Protein AF-A0A257N3P9-F1 (afdb_monomer)

Mean predicted aligned error: 20.84 Å

Solvent-accessible surface area (backbone atoms only — not comparable to full-atom values): 16518 Å² total; per-residue (Å²): 135,76,80,68,62,61,59,58,55,54,58,58,69,70,60,64,74,81,73,75,77,80,56,48,70,41,69,84,57,53,42,80,74,58,86,30,33,32,39,36,95,78,48,37,37,33,34,31,40,37,91,81,75,71,48,87,89,50,93,69,88,88,79,88,80,91,79,90,74,90,79,73,93,49,49,72,88,54,66,54,88,82,28,88,70,39,41,77,42,82,47,59,58,74,69,45,47,77,79,79,47,76,76,77,67,80,57,55,37,54,43,83,42,56,28,42,39,57,70,45,31,73,74,45,45,40,47,77,48,65,37,79,84,23,72,63,82,64,79,45,24,71,96,78,34,65,58,87,74,72,86,71,87,82,66,50,73,71,55,50,50,55,48,51,55,52,52,67,72,64,60,72,82,78,80,79,86,66,88,74,71,91,72,78,78,78,73,82,73,90,54,93,70,44,72,65,56,57,52,50,51,53,52,46,64,68,44,42,70,56,50,57,64,72,51,62,92,56,52,74,69,53,53,51,51,51,52,53,52,51,49,50,53,49,52,53,50,50,52,53,52,50,52,50,51,51,49,63,67,57,69,67,72,75,74,76,76,83,90,127

Radius of gyration: 31.41 Å; Cα contacts (8 Å, |Δi|>4): 235; chains: 1; bounding box: 67×83×71 Å

Structure (mmCIF, N/CA/C/O backbone):
data_AF-A0A257N3P9-F1
#
_entry.id   AF-A0A257N3P9-F1
#
loop_
_atom_site.group_PDB
_atom_site.id
_atom_site.type_symbol
_atom_site.label_atom_id
_atom_site.label_alt_id
_atom_site.label_comp_id
_atom_site.label_asym_id
_atom_site.label_entity_id
_atom_site.label_seq_id
_atom_site.pdbx_PDB_ins_code
_atom_site.Cartn_x
_atom_site.Cartn_y
_atom_site.Cartn_z
_atom_site.occupancy
_atom_site.B_iso_or_equiv
_atom_site.auth_seq_id
_atom_site.auth_comp_id
_atom_site.auth_asym_id
_atom_site.auth_atom_id
_atom_site.pdbx_PDB_model_num
ATOM 1 N N . MET A 1 1 ? 9.309 59.164 7.704 1.00 48.62 1 MET A N 1
ATOM 2 C CA . MET A 1 1 ? 10.245 58.060 7.381 1.00 48.62 1 MET A CA 1
ATOM 3 C C . MET A 1 1 ? 9.999 56.755 8.161 1.00 48.62 1 MET A C 1
ATOM 5 O O . MET A 1 1 ? 10.682 55.786 7.888 1.00 48.62 1 MET A O 1
ATOM 9 N N . VAL A 1 2 ? 8.994 56.656 9.048 1.00 46.12 2 VAL A N 1
ATOM 10 C CA . VAL A 1 2 ? 8.811 55.474 9.933 1.00 46.12 2 VAL A CA 1
ATOM 11 C C . VAL A 1 2 ? 7.768 54.452 9.424 1.00 46.12 2 VAL A C 1
ATOM 13 O O . VAL A 1 2 ? 7.676 53.350 9.942 1.00 46.12 2 VAL A O 1
ATOM 16 N N . LYS A 1 3 ? 6.996 54.764 8.370 1.00 46.53 3 LYS A N 1
ATOM 17 C CA . LYS A 1 3 ? 5.883 53.906 7.899 1.00 46.53 3 LYS A CA 1
ATOM 18 C C . LYS A 1 3 ? 6.246 52.840 6.855 1.00 46.53 3 LYS A C 1
ATOM 20 O O . LYS A 1 3 ? 5.424 51.980 6.579 1.00 46.53 3 LYS A O 1
ATOM 25 N N . LEU A 1 4 ? 7.454 52.875 6.287 1.00 49.38 4 LEU A N 1
ATOM 26 C CA . LEU A 1 4 ? 7.894 51.892 5.282 1.00 49.38 4 LEU A CA 1
ATOM 27 C C . LEU A 1 4 ? 8.697 50.727 5.884 1.00 49.38 4 LEU A C 1
ATOM 29 O O . LEU A 1 4 ? 8.765 49.666 5.275 1.00 49.38 4 LEU A O 1
ATOM 33 N N . LEU A 1 5 ? 9.237 50.877 7.101 1.00 49.62 5 LEU A N 1
ATOM 34 C CA . LEU A 1 5 ? 9.967 49.797 7.774 1.00 49.62 5 LEU A CA 1
ATOM 35 C C . LEU A 1 5 ? 9.052 48.709 8.364 1.00 49.62 5 LEU A C 1
ATOM 37 O O . LEU A 1 5 ? 9.488 47.570 8.495 1.00 49.62 5 LEU A O 1
ATOM 41 N N . SER A 1 6 ? 7.788 49.008 8.687 1.00 52.19 6 SER A N 1
ATOM 42 C CA . SER A 1 6 ? 6.904 48.023 9.335 1.00 52.19 6 SER A CA 1
ATOM 43 C C . SER A 1 6 ? 6.366 46.956 8.379 1.00 52.19 6 SER A C 1
ATOM 45 O O . SER A 1 6 ? 6.030 45.862 8.820 1.00 52.19 6 SER A O 1
ATOM 47 N N . VAL A 1 7 ? 6.294 47.244 7.075 1.00 53.72 7 VAL A N 1
ATOM 48 C CA . VAL A 1 7 ? 5.769 46.295 6.078 1.00 53.72 7 VAL A CA 1
ATOM 49 C C . VAL A 1 7 ? 6.837 45.273 5.675 1.00 53.72 7 VAL A C 1
ATOM 51 O O . VAL A 1 7 ? 6.528 44.094 5.536 1.00 53.72 7 VAL A O 1
ATOM 54 N N . GLY A 1 8 ? 8.107 45.684 5.579 1.00 51.97 8 GLY A N 1
ATOM 55 C CA . GLY A 1 8 ? 9.212 44.775 5.246 1.00 51.97 8 GLY A CA 1
ATOM 56 C C . GLY A 1 8 ? 9.469 43.709 6.317 1.00 51.97 8 GLY A C 1
ATOM 57 O O . GLY A 1 8 ? 9.706 42.552 5.988 1.00 51.97 8 GLY A O 1
ATOM 58 N N . VAL A 1 9 ? 9.344 44.065 7.599 1.00 53.91 9 VAL A N 1
ATOM 59 C CA . VAL A 1 9 ? 9.523 43.116 8.714 1.00 53.91 9 VAL A CA 1
ATOM 60 C C . VAL A 1 9 ? 8.369 42.107 8.790 1.00 53.91 9 VAL A C 1
ATOM 62 O O . VAL A 1 9 ? 8.595 40.940 9.101 1.00 53.91 9 VAL A O 1
ATOM 65 N N . LEU A 1 10 ? 7.145 42.515 8.436 1.00 49.34 10 LEU A N 1
ATOM 66 C CA . LEU A 1 10 ? 5.976 41.630 8.452 1.00 49.34 10 LEU A CA 1
ATOM 67 C C . LEU A 1 10 ? 6.012 40.580 7.325 1.00 49.34 10 LEU A C 1
ATOM 69 O O . LEU A 1 10 ? 5.576 39.451 7.531 1.00 49.34 10 LEU A O 1
ATOM 73 N N . VAL A 1 11 ? 6.574 40.919 6.158 1.00 55.31 11 VAL A N 1
ATOM 74 C CA . VAL A 1 11 ? 6.725 39.982 5.025 1.00 55.31 11 VAL A CA 1
ATOM 75 C C . VAL A 1 11 ? 7.831 38.950 5.286 1.00 55.31 11 VAL A C 1
ATOM 77 O O . VAL A 1 11 ? 7.683 37.780 4.936 1.00 55.31 11 VAL A O 1
ATOM 80 N N . VAL A 1 12 ? 8.908 39.343 5.972 1.00 55.12 12 VAL A N 1
ATOM 81 C CA . VAL A 1 12 ? 9.985 38.414 6.358 1.00 55.12 12 VAL A CA 1
ATOM 82 C C . VAL A 1 12 ? 9.529 37.450 7.461 1.00 55.12 12 VAL A C 1
ATOM 84 O O . VAL A 1 12 ? 9.889 36.278 7.424 1.00 55.12 12 VAL A O 1
ATOM 87 N N . LEU A 1 13 ? 8.669 37.886 8.390 1.00 53.12 13 LEU A N 1
ATOM 88 C CA . LEU A 1 13 ? 8.128 37.021 9.451 1.00 53.12 13 LEU A CA 1
ATOM 89 C C . LEU A 1 13 ? 7.095 35.991 8.958 1.00 53.12 13 LEU A C 1
ATOM 91 O O . LEU A 1 13 ? 6.914 34.968 9.609 1.00 53.12 13 LEU A O 1
ATOM 95 N N . PHE A 1 14 ? 6.454 36.220 7.807 1.00 50.28 14 PHE A N 1
ATOM 96 C CA . PHE A 1 14 ? 5.569 35.234 7.167 1.00 50.28 14 PHE A CA 1
ATOM 97 C C . PHE A 1 14 ? 6.298 34.261 6.229 1.00 50.28 14 PHE A C 1
ATOM 99 O O . PHE A 1 14 ? 5.686 33.327 5.718 1.00 50.28 14 PHE A O 1
ATOM 106 N N . SER A 1 15 ? 7.606 34.439 6.037 1.00 48.88 15 SER A N 1
ATOM 107 C CA . SER A 1 15 ? 8.463 33.536 5.264 1.00 48.88 15 SER A CA 1
ATOM 108 C C . SER A 1 15 ? 9.107 32.488 6.177 1.00 48.88 15 SER A C 1
ATOM 110 O O . SER A 1 15 ? 10.314 32.255 6.114 1.00 48.88 15 SER A O 1
ATOM 112 N N . ALA A 1 16 ? 8.325 31.884 7.078 1.00 53.41 16 ALA A N 1
ATOM 113 C CA . ALA A 1 16 ? 8.796 30.707 7.792 1.00 53.41 16 ALA A CA 1
ATOM 114 C C . ALA A 1 16 ? 9.058 29.610 6.746 1.00 53.41 16 ALA A C 1
ATOM 116 O O . ALA A 1 16 ? 8.168 29.342 5.929 1.00 53.41 16 ALA A O 1
ATOM 117 N N . PRO A 1 17 ? 10.249 28.986 6.722 1.00 48.91 17 PRO A N 1
ATOM 118 C CA . PRO A 1 17 ? 10.426 27.796 5.918 1.00 48.91 17 PRO A CA 1
ATOM 119 C C . PRO A 1 17 ? 9.393 26.790 6.420 1.00 48.91 17 PRO A C 1
ATOM 121 O O . PRO A 1 17 ? 9.268 26.569 7.626 1.00 48.91 17 PRO A O 1
ATOM 124 N N . VAL A 1 18 ? 8.618 26.228 5.495 1.00 53.47 18 VAL A N 1
ATOM 125 C CA . VAL A 1 18 ? 7.875 24.992 5.724 1.00 53.47 18 VAL A CA 1
ATOM 126 C C . VAL A 1 18 ? 8.898 24.021 6.299 1.00 53.47 18 VAL A C 1
ATOM 128 O O . VAL A 1 18 ? 9.792 23.577 5.582 1.00 53.47 18 VAL A O 1
ATOM 131 N N . MET A 1 19 ? 8.852 23.806 7.615 1.00 48.41 19 MET A N 1
ATOM 132 C CA . MET A 1 19 ? 9.726 22.853 8.278 1.00 48.41 19 MET A CA 1
ATOM 133 C C . MET A 1 19 ? 9.442 21.518 7.605 1.00 48.41 19 MET A C 1
ATOM 135 O O . MET A 1 19 ? 8.312 21.029 7.664 1.00 48.41 19 MET A O 1
ATOM 139 N N . ALA A 1 20 ? 10.434 21.000 6.881 1.00 52.72 20 ALA A N 1
ATOM 140 C CA . ALA A 1 20 ? 10.383 19.659 6.335 1.00 52.72 20 ALA A CA 1
ATOM 141 C C . ALA A 1 20 ? 10.011 18.735 7.493 1.00 52.72 20 ALA A C 1
ATOM 143 O O . ALA A 1 20 ? 10.670 18.750 8.531 1.00 52.72 20 ALA A O 1
ATOM 144 N N . GLN A 1 21 ? 8.892 18.032 7.349 1.00 53.91 21 GLN A N 1
ATOM 145 C CA . GLN A 1 21 ? 8.421 17.103 8.360 1.00 53.91 21 GLN A CA 1
ATOM 146 C C . GLN A 1 21 ? 9.542 16.083 8.577 1.00 53.91 21 GLN A C 1
ATOM 148 O O . GLN A 1 21 ? 10.005 15.474 7.614 1.00 53.91 21 GLN A O 1
ATOM 153 N N . GLU A 1 22 ? 10.054 15.994 9.803 1.00 60.16 22 GLU A N 1
ATOM 154 C CA . GLU A 1 22 ? 11.121 15.055 10.137 1.00 60.16 22 GLU A CA 1
ATOM 155 C C . GLU A 1 22 ? 10.528 13.652 9.992 1.00 60.16 22 GLU A C 1
ATOM 157 O O . GLU A 1 22 ? 9.604 13.286 10.719 1.00 60.16 22 GLU A O 1
ATOM 162 N N . TYR A 1 23 ? 10.960 12.938 8.951 1.00 65.81 23 TYR A N 1
ATOM 163 C CA . TYR A 1 23 ? 10.488 11.589 8.680 1.00 65.81 23 TYR A CA 1
ATOM 164 C C . TYR A 1 23 ? 11.215 10.631 9.609 1.00 65.81 23 TYR A C 1
ATOM 166 O O . TYR A 1 23 ? 12.446 10.630 9.654 1.00 65.81 23 TYR A O 1
ATOM 174 N N . GLU A 1 24 ? 10.464 9.803 10.321 1.00 65.50 24 GLU A N 1
ATOM 175 C CA . GLU A 1 24 ? 11.053 8.729 11.112 1.00 65.50 24 GLU A CA 1
ATOM 176 C C . GLU A 1 24 ? 11.581 7.646 10.151 1.00 65.50 24 GLU A C 1
ATOM 178 O O . GLU A 1 24 ? 10.888 7.232 9.215 1.00 65.50 24 GLU A O 1
ATOM 183 N N . GLU A 1 25 ? 12.845 7.241 10.307 1.00 71.44 25 GLU A N 1
ATOM 184 C CA . GLU A 1 25 ? 13.494 6.257 9.432 1.00 71.44 25 GLU A CA 1
ATOM 185 C C . GLU A 1 25 ? 13.373 4.859 10.042 1.00 71.44 25 GLU A C 1
ATOM 187 O O . GLU A 1 25 ? 14.044 4.518 11.019 1.00 71.44 25 GLU A O 1
ATOM 192 N N . HIS A 1 26 ? 12.501 4.041 9.456 1.00 72.69 26 HIS A N 1
ATOM 193 C CA . HIS A 1 26 ? 12.178 2.714 9.980 1.00 72.69 26 HIS A CA 1
ATOM 194 C C . HIS A 1 26 ? 13.212 1.651 9.593 1.00 72.69 26 HIS A C 1
ATOM 196 O O . HIS A 1 26 ? 13.329 0.636 10.276 1.00 72.69 26 HIS A O 1
ATOM 202 N N . ASP A 1 27 ? 14.024 1.908 8.562 1.00 71.62 27 ASP A N 1
ATOM 203 C CA . ASP A 1 27 ? 15.002 0.961 8.004 1.00 71.62 27 ASP A CA 1
ATOM 204 C C . ASP A 1 27 ? 15.966 0.389 9.061 1.00 71.62 27 ASP A C 1
ATOM 206 O O . ASP A 1 27 ? 16.388 -0.762 8.971 1.00 71.62 27 ASP A O 1
ATOM 210 N N . SER A 1 28 ? 16.287 1.170 10.098 1.00 70.75 28 SER A N 1
ATOM 211 C CA . SER A 1 28 ? 17.200 0.764 11.176 1.00 70.75 28 SER A CA 1
ATOM 212 C C . SER A 1 28 ? 16.556 -0.088 12.280 1.00 70.75 28 SER A C 1
ATOM 214 O O . SER A 1 28 ? 17.276 -0.676 13.090 1.00 70.75 28 SER A O 1
ATOM 216 N N . MET A 1 29 ? 15.222 -0.165 12.326 1.00 74.25 29 MET A N 1
ATOM 217 C CA . MET A 1 29 ? 14.455 -0.883 13.355 1.00 74.25 29 MET A CA 1
ATOM 218 C C . MET A 1 29 ? 13.715 -2.117 12.823 1.00 74.25 29 MET A C 1
ATOM 220 O O . MET A 1 29 ? 13.058 -2.814 13.601 1.00 74.25 29 MET A O 1
ATOM 224 N N . LEU A 1 30 ? 13.842 -2.409 11.525 1.00 80.38 30 LEU A N 1
ATOM 225 C CA . LEU A 1 30 ? 13.262 -3.593 10.901 1.00 80.38 30 LEU A CA 1
ATOM 226 C C . LEU A 1 30 ? 13.939 -4.873 11.400 1.00 80.38 30 LEU A C 1
ATOM 228 O O . LEU A 1 30 ? 15.149 -5.062 11.271 1.00 80.38 30 LEU A O 1
ATOM 232 N N . MET A 1 31 ? 13.127 -5.779 11.937 1.00 84.25 31 MET A N 1
ATOM 233 C CA . MET A 1 31 ? 13.538 -7.113 12.355 1.00 84.25 31 MET A CA 1
ATOM 234 C C . MET A 1 31 ? 13.105 -8.135 11.303 1.00 84.25 31 MET A C 1
ATOM 236 O O . MET A 1 31 ? 11.961 -8.122 10.847 1.00 84.25 31 MET A O 1
ATOM 240 N N . ASP A 1 32 ? 14.018 -9.035 10.932 1.00 83.19 32 ASP A N 1
ATOM 241 C CA . ASP A 1 32 ? 13.730 -10.131 10.005 1.00 83.19 32 ASP A CA 1
ATOM 242 C C . ASP A 1 32 ? 13.020 -11.281 10.732 1.00 83.19 32 ASP A C 1
ATOM 244 O O . ASP A 1 32 ? 13.539 -11.860 11.692 1.00 83.19 32 ASP A O 1
ATOM 248 N N . HIS A 1 33 ? 11.817 -11.608 10.267 1.00 80.88 33 HIS A N 1
ATOM 249 C CA . HIS A 1 33 ? 10.991 -12.704 10.773 1.00 80.88 33 HIS A CA 1
ATOM 250 C C . HIS A 1 33 ? 11.087 -13.977 9.917 1.00 80.88 33 HIS A C 1
ATOM 252 O O . HIS A 1 33 ? 10.387 -14.958 10.184 1.00 80.88 33 HIS A O 1
ATOM 258 N N . GLY A 1 34 ? 11.967 -13.986 8.918 1.00 76.31 34 GLY A N 1
ATOM 259 C CA . GLY A 1 34 ? 12.142 -15.064 7.962 1.00 76.31 34 GLY A CA 1
ATOM 260 C C . GLY A 1 34 ? 11.209 -14.947 6.758 1.00 76.31 34 GLY A C 1
ATOM 261 O O . GLY A 1 34 ? 10.161 -14.305 6.786 1.00 76.31 34 GLY A O 1
ATOM 262 N N . ASP A 1 35 ? 11.618 -15.604 5.674 1.00 75.94 35 ASP A N 1
ATOM 263 C CA . ASP A 1 35 ? 10.901 -15.666 4.396 1.00 75.94 35 ASP A CA 1
ATOM 264 C C . ASP A 1 35 ? 10.631 -14.307 3.713 1.00 75.94 35 ASP A C 1
ATOM 266 O O . ASP A 1 35 ? 9.727 -14.181 2.895 1.00 75.94 35 ASP A O 1
ATOM 270 N N . GLY A 1 36 ? 11.459 -13.293 3.982 1.00 74.62 36 GLY A N 1
ATOM 271 C CA . GLY A 1 36 ? 11.304 -11.962 3.379 1.00 74.62 36 GLY A CA 1
ATOM 272 C C . GLY A 1 36 ? 10.248 -11.093 4.067 1.00 74.62 36 GLY A C 1
ATOM 273 O O . GLY A 1 36 ? 9.738 -10.156 3.451 1.00 74.62 36 GLY A O 1
ATOM 274 N N . HIS A 1 37 ? 9.904 -11.406 5.318 1.00 81.12 37 HIS A N 1
ATOM 275 C CA . HIS A 1 37 ? 9.046 -10.586 6.168 1.00 81.12 37 HIS A CA 1
ATOM 276 C C . HIS A 1 37 ? 9.895 -9.734 7.115 1.00 81.12 37 HIS A C 1
ATOM 278 O O . HIS A 1 37 ? 10.518 -10.266 8.036 1.00 81.12 37 HIS A O 1
ATOM 284 N N . LEU A 1 38 ? 9.888 -8.416 6.916 1.00 83.38 38 LEU A N 1
ATOM 285 C CA . LEU A 1 38 ? 10.495 -7.454 7.832 1.00 83.38 38 LEU A CA 1
ATOM 286 C C . LEU A 1 38 ? 9.404 -6.673 8.554 1.00 83.38 38 LEU A C 1
ATOM 288 O O . LEU A 1 38 ? 8.484 -6.162 7.913 1.00 83.38 38 LEU A O 1
ATOM 292 N N . MET A 1 39 ? 9.509 -6.557 9.875 1.00 82.62 39 MET A N 1
ATOM 293 C CA . MET A 1 39 ? 8.580 -5.756 10.672 1.00 82.62 39 MET A CA 1
ATOM 294 C C . MET A 1 39 ? 9.312 -5.009 11.779 1.00 82.62 39 MET A C 1
ATOM 296 O O . MET A 1 39 ? 10.285 -5.511 12.342 1.00 82.62 39 MET A O 1
ATOM 300 N N . ASP A 1 40 ? 8.810 -3.832 12.130 1.00 80.94 40 ASP A N 1
ATOM 301 C CA . ASP A 1 40 ? 9.208 -3.116 13.338 1.00 80.94 40 ASP A CA 1
ATOM 302 C C . ASP A 1 40 ? 8.016 -2.891 14.282 1.00 80.94 40 ASP A C 1
ATOM 304 O O . ASP A 1 40 ? 6.857 -3.176 13.974 1.00 80.94 40 ASP A O 1
ATOM 308 N N . MET A 1 41 ? 8.311 -2.377 15.475 1.00 76.31 41 MET A N 1
ATOM 309 C CA . MET A 1 41 ? 7.301 -2.093 16.501 1.00 76.31 41 MET A CA 1
ATOM 310 C C . MET A 1 41 ? 6.584 -0.746 16.305 1.00 76.31 41 MET A C 1
ATOM 312 O O . MET A 1 41 ? 5.611 -0.474 17.009 1.00 76.31 41 MET A O 1
ATOM 316 N N . ALA A 1 42 ? 7.073 0.100 15.398 1.00 65.12 42 ALA A N 1
ATOM 317 C CA . ALA A 1 42 ? 6.582 1.446 15.110 1.00 65.12 42 ALA A CA 1
ATOM 318 C C . ALA A 1 42 ? 5.616 1.488 13.904 1.00 65.12 42 ALA A C 1
ATOM 320 O O . ALA A 1 42 ? 5.063 2.541 13.593 1.00 65.12 42 ALA A O 1
ATOM 321 N N . GLY A 1 43 ? 5.349 0.344 13.268 1.00 66.06 43 GLY A N 1
ATOM 322 C CA . GLY A 1 43 ? 4.356 0.196 12.204 1.00 66.06 43 GLY A CA 1
ATOM 323 C C . GLY A 1 43 ? 4.929 0.173 10.787 1.00 66.06 43 GLY A C 1
ATOM 324 O O . GLY A 1 43 ? 4.165 0.388 9.843 1.00 66.06 43 GLY A O 1
ATOM 325 N N . GLY A 1 44 ? 6.232 -0.071 10.632 1.00 74.00 44 GLY A N 1
ATOM 326 C CA . GLY A 1 44 ? 6.862 -0.413 9.360 1.00 74.00 44 GLY A CA 1
ATOM 327 C C . GLY A 1 44 ? 6.765 -1.913 9.069 1.00 74.00 44 GLY A C 1
ATOM 328 O O . GLY A 1 44 ? 7.068 -2.748 9.927 1.00 74.00 44 GLY A O 1
ATOM 329 N N . MET A 1 45 ? 6.330 -2.262 7.856 1.00 78.94 45 MET A N 1
ATOM 330 C CA . MET A 1 45 ? 6.217 -3.646 7.388 1.00 78.94 45 MET A CA 1
ATOM 331 C C . MET A 1 45 ? 6.647 -3.769 5.920 1.00 78.94 45 MET A C 1
ATOM 333 O O . MET A 1 45 ? 6.126 -3.067 5.049 1.00 78.94 45 MET A O 1
ATOM 337 N N . VAL A 1 46 ? 7.549 -4.714 5.642 1.00 80.62 46 VAL A N 1
ATOM 338 C CA . VAL A 1 46 ? 7.919 -5.166 4.292 1.00 80.62 46 VAL A CA 1
ATOM 339 C C . VAL A 1 46 ? 7.575 -6.644 4.166 1.00 80.62 46 VAL A C 1
ATOM 341 O O . VAL A 1 46 ? 8.078 -7.470 4.927 1.00 80.62 46 VAL A O 1
ATOM 344 N N . MET A 1 47 ? 6.746 -6.989 3.185 1.00 79.56 47 MET A N 1
ATOM 345 C CA . MET A 1 47 ? 6.400 -8.380 2.885 1.00 79.56 47 MET A CA 1
ATOM 346 C C . MET A 1 47 ? 6.933 -8.776 1.516 1.00 79.56 47 MET A C 1
ATOM 348 O O . MET A 1 47 ? 6.859 -7.989 0.571 1.00 79.56 47 MET A O 1
ATOM 352 N N . GLY A 1 48 ? 7.432 -10.007 1.404 1.00 73.50 48 GLY A N 1
ATOM 353 C CA . GLY A 1 48 ? 7.940 -10.542 0.144 1.00 73.50 48 GLY A CA 1
ATOM 354 C C . GLY A 1 48 ? 9.281 -9.939 -0.275 1.00 73.50 48 GLY A C 1
ATOM 355 O O . GLY A 1 48 ? 9.589 -9.931 -1.467 1.00 73.50 48 GLY A O 1
ATOM 356 N N . GLN A 1 49 ? 10.080 -9.432 0.673 1.00 79.75 49 GLN A N 1
ATOM 357 C CA . GLN A 1 49 ? 11.423 -8.948 0.374 1.00 79.75 49 GLN A CA 1
ATOM 358 C C . GLN A 1 49 ? 12.275 -10.066 -0.223 1.00 79.75 49 GLN A C 1
ATOM 360 O O . GLN A 1 49 ? 12.304 -11.204 0.257 1.00 79.75 49 GLN A O 1
ATOM 365 N N . ASN A 1 50 ? 13.012 -9.700 -1.262 1.00 78.94 50 ASN A N 1
ATOM 366 C CA . ASN A 1 50 ? 13.903 -10.597 -1.957 1.00 78.94 50 ASN A CA 1
ATOM 367 C C . ASN A 1 50 ? 15.149 -9.840 -2.417 1.00 78.94 50 ASN A C 1
ATOM 369 O O . ASN A 1 50 ? 15.070 -8.955 -3.268 1.00 78.94 50 ASN A O 1
ATOM 373 N N . THR A 1 51 ? 16.293 -10.183 -1.833 1.00 78.88 51 THR A N 1
ATOM 374 C CA . THR A 1 51 ? 17.574 -9.504 -2.075 1.00 78.88 51 THR A CA 1
ATOM 375 C C . THR A 1 51 ? 18.533 -10.314 -2.940 1.00 78.88 51 THR A C 1
ATOM 377 O O . THR A 1 51 ? 19.497 -9.758 -3.456 1.00 78.88 51 THR A O 1
ATOM 380 N N . ASP A 1 52 ? 18.295 -11.616 -3.092 1.00 76.44 52 ASP A N 1
ATOM 381 C CA . ASP A 1 52 ? 19.281 -12.560 -3.627 1.00 76.44 52 ASP A CA 1
ATOM 382 C C . ASP A 1 52 ? 18.686 -13.726 -4.435 1.00 76.44 52 ASP A C 1
ATOM 384 O O . ASP A 1 52 ? 19.407 -14.381 -5.190 1.00 76.44 52 ASP A O 1
ATOM 388 N N . THR A 1 53 ? 17.382 -13.990 -4.326 1.00 79.25 53 THR A N 1
ATOM 389 C CA . THR A 1 53 ? 16.740 -15.130 -4.981 1.00 79.25 53 THR A CA 1
ATOM 390 C C . THR A 1 53 ? 16.166 -14.706 -6.328 1.00 79.25 53 THR A C 1
ATOM 392 O O . THR A 1 53 ? 15.131 -14.051 -6.415 1.00 79.25 53 THR A O 1
ATOM 395 N N . LEU A 1 54 ? 16.821 -15.088 -7.418 1.00 75.81 54 LEU A N 1
ATOM 396 C CA . LEU A 1 54 ? 16.374 -14.710 -8.756 1.00 75.81 54 LEU A CA 1
ATOM 397 C C . LEU A 1 54 ? 15.048 -15.405 -9.139 1.00 75.81 54 LEU A C 1
ATOM 399 O O . LEU A 1 54 ? 14.901 -16.610 -8.913 1.00 75.81 54 LEU A O 1
ATOM 403 N N . PRO A 1 55 ? 14.076 -14.684 -9.732 1.00 74.50 55 PRO A N 1
ATOM 404 C CA . PRO A 1 55 ? 12.881 -15.305 -10.291 1.00 74.50 55 PRO A CA 1
ATOM 405 C C . PRO A 1 55 ? 13.236 -16.188 -11.499 1.00 74.50 55 PRO A C 1
ATOM 407 O O . PRO A 1 55 ? 14.302 -16.064 -12.105 1.00 74.50 55 PRO A O 1
ATOM 410 N N . GLY A 1 56 ? 12.329 -17.097 -11.868 1.00 70.19 56 GLY A N 1
ATOM 411 C CA . GLY A 1 56 ? 12.549 -18.018 -12.985 1.00 70.19 56 GLY A CA 1
ATOM 412 C C . GLY A 1 56 ? 12.864 -17.286 -14.296 1.00 70.19 56 GLY A C 1
ATOM 413 O O . GLY A 1 56 ? 12.136 -16.378 -14.692 1.00 70.19 56 GLY A O 1
ATOM 414 N N . GLY A 1 57 ? 13.940 -17.702 -14.970 1.00 71.19 57 GLY A N 1
ATOM 415 C CA . GLY A 1 57 ? 14.409 -17.101 -16.225 1.00 71.19 57 GLY A CA 1
ATOM 416 C C . GLY A 1 57 ? 15.462 -15.996 -16.070 1.00 71.19 57 GLY A C 1
ATOM 417 O O . GLY A 1 57 ? 15.881 -15.439 -17.080 1.00 71.19 57 GLY A O 1
ATOM 418 N N . CYS A 1 58 ? 15.900 -15.681 -14.846 1.00 75.12 58 CYS A N 1
ATOM 419 C CA . CYS A 1 58 ? 16.998 -14.748 -14.574 1.00 75.12 58 CYS A CA 1
ATOM 420 C C . CYS A 1 58 ? 18.315 -15.481 -14.267 1.00 75.12 58 CYS A C 1
ATOM 422 O O . CYS A 1 58 ? 18.353 -16.304 -13.355 1.00 75.12 58 CYS A O 1
ATOM 424 N N . ASP A 1 59 ? 19.404 -15.097 -14.945 1.00 80.25 59 ASP A N 1
ATOM 425 C CA . ASP A 1 59 ? 20.765 -15.591 -14.656 1.00 80.25 59 ASP A CA 1
ATOM 426 C C . ASP A 1 59 ? 21.533 -14.683 -13.673 1.00 80.25 59 ASP A C 1
ATOM 428 O O . ASP A 1 59 ? 22.385 -15.146 -12.916 1.00 80.25 59 ASP A O 1
ATOM 432 N N . SER A 1 60 ? 21.238 -13.378 -13.673 1.00 80.62 60 SER A N 1
ATOM 433 C CA . SER A 1 60 ? 21.875 -12.375 -12.808 1.00 80.62 60 SER A CA 1
ATOM 434 C C . SER A 1 60 ? 21.022 -11.108 -12.680 1.00 80.62 60 SER A C 1
ATOM 436 O O . SER A 1 60 ? 20.219 -10.809 -13.564 1.00 80.62 60 SER A O 1
ATOM 438 N N . ILE A 1 61 ? 21.237 -10.323 -11.619 1.00 80.81 61 ILE A N 1
ATOM 439 C CA . ILE A 1 61 ? 20.621 -8.995 -11.453 1.00 80.81 61 ILE A CA 1
ATOM 440 C C . ILE A 1 61 ? 21.219 -8.034 -12.490 1.00 80.81 61 I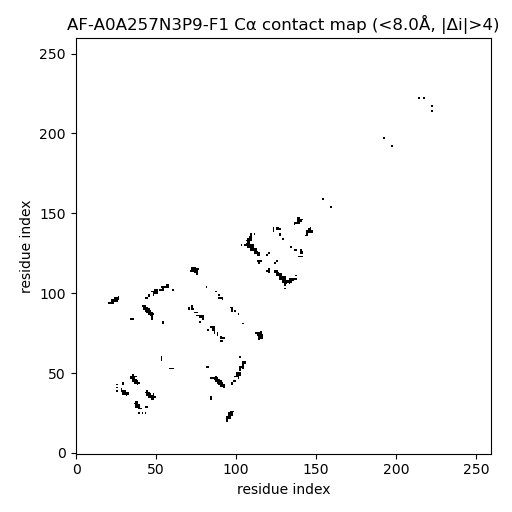LE A C 1
ATOM 442 O O . ILE A 1 61 ? 22.436 -7.875 -12.552 1.00 80.81 61 ILE A O 1
ATOM 446 N N . SER A 1 62 ? 20.375 -7.399 -13.307 1.00 76.31 62 SER A N 1
ATOM 447 C CA . SER A 1 62 ? 20.824 -6.493 -14.373 1.00 76.31 62 SER A CA 1
ATOM 448 C C . SER A 1 62 ? 21.205 -5.100 -13.868 1.00 76.31 62 SER A C 1
ATOM 450 O O . SER A 1 62 ? 22.154 -4.505 -14.368 1.00 76.31 62 SER A O 1
ATOM 452 N N . GLU A 1 63 ? 20.453 -4.564 -12.906 1.00 77.56 63 GLU A N 1
ATOM 453 C CA . GLU A 1 63 ? 20.667 -3.244 -12.306 1.00 77.56 63 GLU A CA 1
ATOM 454 C C . GLU A 1 63 ? 19.874 -3.110 -10.997 1.00 77.56 63 GLU A C 1
ATOM 456 O O . GLU A 1 63 ? 18.845 -3.765 -10.822 1.00 77.56 63 GLU A O 1
ATOM 461 N N . THR A 1 64 ? 20.325 -2.220 -10.110 1.00 74.25 64 THR A N 1
ATOM 462 C CA . THR A 1 64 ? 19.584 -1.806 -8.910 1.00 74.25 64 THR A CA 1
ATOM 463 C C . THR A 1 64 ? 19.051 -0.397 -9.124 1.00 74.25 64 THR A C 1
ATOM 465 O O . THR A 1 64 ? 19.809 0.506 -9.482 1.00 74.25 64 THR A O 1
ATOM 468 N N . LYS A 1 65 ? 17.752 -0.198 -8.897 1.00 73.81 65 LYS A N 1
ATOM 469 C CA . LYS A 1 65 ? 17.094 1.109 -8.984 1.00 73.81 65 LYS A CA 1
ATOM 470 C C . LYS A 1 65 ? 16.355 1.398 -7.689 1.00 73.81 65 LYS A C 1
ATOM 472 O O . LYS A 1 65 ? 15.575 0.570 -7.230 1.00 73.81 65 LYS A O 1
ATOM 477 N N . GLU A 1 66 ? 16.580 2.584 -7.139 1.00 68.06 66 GLU A N 1
ATOM 478 C CA . GLU A 1 66 ? 15.818 3.084 -5.999 1.00 68.06 66 GLU A CA 1
ATOM 479 C C . GLU A 1 66 ? 14.564 3.801 -6.495 1.00 68.06 66 GLU A C 1
ATOM 481 O O . GLU A 1 66 ? 14.624 4.665 -7.374 1.00 68.06 66 GLU A O 1
ATOM 486 N N . ILE A 1 67 ? 13.415 3.428 -5.935 1.00 65.12 67 ILE A N 1
ATOM 487 C CA . ILE A 1 67 ? 12.131 4.063 -6.214 1.00 65.12 67 ILE A CA 1
ATOM 488 C C . ILE A 1 67 ? 11.589 4.569 -4.884 1.00 65.12 67 ILE A C 1
ATOM 490 O O . ILE A 1 67 ? 11.200 3.783 -4.024 1.00 65.12 67 ILE A O 1
ATOM 494 N N . THR A 1 68 ? 11.542 5.889 -4.720 1.00 58.78 68 THR A N 1
ATOM 495 C CA . THR A 1 68 ? 10.896 6.505 -3.560 1.00 58.78 68 THR A CA 1
ATOM 496 C C . THR A 1 68 ? 9.397 6.569 -3.813 1.00 58.78 68 THR A C 1
ATOM 498 O O . THR A 1 68 ? 8.929 7.340 -4.653 1.00 58.78 68 THR A O 1
ATOM 501 N N . VAL A 1 69 ? 8.638 5.747 -3.093 1.00 59.16 69 VAL A N 1
ATOM 502 C CA . VAL A 1 69 ? 7.175 5.740 -3.155 1.00 59.16 69 VAL A CA 1
ATOM 503 C C . VAL A 1 69 ? 6.634 6.526 -1.967 1.00 59.16 69 VAL A C 1
ATOM 505 O O . VAL A 1 69 ? 6.841 6.156 -0.817 1.00 59.16 69 VAL A O 1
ATOM 508 N N . HIS A 1 70 ? 5.910 7.609 -2.241 1.00 54.75 70 HIS A N 1
ATOM 509 C CA . HIS A 1 70 ? 5.152 8.323 -1.217 1.00 54.75 70 HIS A CA 1
ATOM 510 C C . HIS A 1 70 ? 3.816 7.603 -1.023 1.00 54.75 70 HIS A C 1
ATOM 512 O O . HIS A 1 70 ? 2.868 7.810 -1.782 1.00 54.75 70 HIS A O 1
ATOM 518 N N . ALA A 1 71 ? 3.784 6.683 -0.061 1.00 48.38 71 ALA A N 1
ATOM 519 C CA . ALA A 1 71 ? 2.639 5.818 0.182 1.00 48.38 71 ALA A CA 1
ATOM 520 C C . ALA A 1 71 ? 1.592 6.477 1.099 1.00 48.38 71 ALA A C 1
ATOM 522 O O . ALA A 1 71 ? 1.921 7.176 2.054 1.00 48.38 71 ALA A O 1
ATOM 523 N N . GLY A 1 72 ? 0.318 6.198 0.819 1.00 51.25 72 GLY A N 1
ATOM 524 C CA . GLY A 1 72 ? -0.791 6.277 1.766 1.00 51.25 72 GLY A CA 1
ATOM 525 C C . GLY A 1 72 ? -1.450 4.894 1.866 1.00 51.25 72 GLY A C 1
ATOM 526 O O . GLY A 1 72 ? -1.632 4.219 0.856 1.00 51.25 72 GLY A O 1
ATOM 527 N N . HIS A 1 73 ? -1.759 4.457 3.087 1.00 35.09 73 HIS A N 1
ATOM 528 C CA . HIS A 1 73 ? -2.266 3.123 3.457 1.00 35.09 73 HIS A CA 1
ATOM 529 C C . HIS A 1 73 ? -3.554 2.742 2.687 1.00 35.09 73 HIS A C 1
ATOM 531 O O . HIS A 1 73 ? -4.438 3.588 2.564 1.00 35.09 73 HIS A O 1
ATOM 537 N N . LYS A 1 74 ? -3.785 1.519 2.173 1.00 42.47 74 LYS A N 1
ATOM 538 C CA . LYS A 1 74 ? -3.048 0.244 2.254 1.00 42.47 74 LYS A CA 1
ATOM 539 C C . LYS A 1 74 ? -3.548 -0.820 1.249 1.00 42.47 74 LYS A C 1
ATOM 541 O O . LYS A 1 74 ? -4.755 -0.919 1.179 1.00 42.47 74 LYS A O 1
ATOM 546 N N . TYR A 1 75 ? -2.640 -1.617 0.628 1.00 39.88 75 TYR A N 1
ATOM 547 C CA . TYR A 1 75 ? -2.646 -2.983 -0.031 1.00 39.88 75 TYR A CA 1
ATOM 548 C C . TYR A 1 75 ? -2.632 -3.213 -1.591 1.00 39.88 75 TYR A C 1
ATOM 550 O O . TYR A 1 75 ? -2.574 -2.278 -2.365 1.00 39.88 75 TYR A O 1
ATOM 558 N N . ALA A 1 76 ? -2.518 -4.459 -2.063 1.00 35.31 76 ALA A N 1
ATOM 559 C CA . ALA A 1 76 ? -2.725 -5.008 -3.422 1.00 35.31 76 ALA A CA 1
ATOM 560 C C . ALA A 1 76 ? -2.525 -6.532 -3.354 1.00 35.31 76 ALA A C 1
ATOM 562 O O . ALA A 1 76 ? -1.808 -6.974 -2.465 1.00 35.31 76 ALA A O 1
ATOM 563 N N . GLU A 1 77 ? -3.074 -7.341 -4.274 1.00 35.22 77 GLU A N 1
ATOM 564 C CA . GLU A 1 77 ? -2.705 -8.766 -4.423 1.00 35.22 77 GLU A CA 1
ATOM 565 C C . GLU A 1 77 ? -2.155 -9.094 -5.828 1.00 35.22 77 GLU A C 1
ATOM 567 O O . GLU A 1 77 ? -2.708 -8.691 -6.848 1.00 35.22 77 GLU A O 1
ATOM 572 N N . LEU A 1 78 ? -1.044 -9.843 -5.875 1.00 38.94 78 LEU A N 1
ATOM 573 C CA . LEU A 1 78 ? -0.265 -10.212 -7.056 1.00 38.94 78 LEU A CA 1
ATOM 574 C C . LEU A 1 78 ? -0.365 -11.729 -7.215 1.00 38.94 78 LEU A C 1
ATOM 576 O O . LEU A 1 78 ? -0.382 -12.466 -6.222 1.00 38.94 78 LEU A O 1
ATOM 580 N N . PRO A 1 79 ? -0.361 -12.237 -8.453 1.00 41.41 79 PRO A N 1
ATOM 581 C CA . PRO A 1 79 ? -0.442 -13.667 -8.685 1.00 41.41 79 PRO A CA 1
ATOM 582 C C . PRO A 1 79 ? 0.781 -14.423 -8.140 1.00 41.41 79 PRO A C 1
ATOM 584 O O . PRO A 1 79 ? 1.921 -14.132 -8.508 1.00 41.41 79 PRO A O 1
ATOM 587 N N . LYS A 1 80 ? 0.543 -15.479 -7.347 1.00 43.19 80 LYS A N 1
ATOM 588 C CA . LYS A 1 80 ? 1.580 -16.352 -6.745 1.00 43.19 80 LYS A CA 1
ATOM 589 C C . LYS A 1 80 ? 2.575 -16.980 -7.735 1.00 43.19 80 LYS A C 1
ATOM 591 O O . LYS A 1 80 ? 3.622 -17.458 -7.318 1.00 43.19 80 LYS A O 1
ATOM 596 N N . TYR A 1 81 ? 2.265 -17.017 -9.032 1.00 49.34 81 TYR A N 1
ATOM 597 C CA . TYR A 1 81 ? 3.175 -17.567 -10.044 1.00 49.34 81 TYR A CA 1
ATOM 598 C C . TYR A 1 81 ? 4.285 -16.589 -10.462 1.00 49.34 81 TYR A C 1
ATOM 600 O O . TYR A 1 81 ? 5.308 -17.028 -10.977 1.00 49.34 81 TYR A O 1
ATOM 608 N N . LEU A 1 82 ? 4.094 -15.280 -10.255 1.00 49.22 82 LEU A N 1
ATOM 609 C CA . LEU A 1 82 ? 5.119 -14.255 -10.489 1.00 49.22 82 LEU A CA 1
ATOM 610 C C . LEU A 1 82 ? 6.054 -14.116 -9.287 1.00 49.22 82 LEU A C 1
ATOM 612 O O . LEU A 1 82 ? 7.229 -13.807 -9.459 1.00 49.22 82 LEU A O 1
ATOM 616 N N . TYR A 1 83 ? 5.530 -14.382 -8.088 1.00 53.00 83 TYR A N 1
ATOM 617 C CA . TYR A 1 83 ? 6.271 -14.347 -6.837 1.00 53.00 83 TYR A CA 1
ATOM 618 C C . TYR A 1 83 ? 5.872 -15.534 -5.949 1.00 53.00 83 TYR A C 1
ATOM 620 O O . TYR A 1 83 ? 4.786 -15.520 -5.361 1.00 53.00 83 TYR A O 1
ATOM 628 N N . PRO A 1 84 ? 6.742 -16.549 -5.791 1.00 49.47 84 PRO A N 1
ATOM 629 C CA . PRO A 1 84 ? 6.470 -17.690 -4.916 1.00 49.47 84 PRO A CA 1
ATOM 630 C C . PRO A 1 84 ? 6.229 -17.273 -3.458 1.00 49.47 84 PRO A C 1
ATOM 632 O O . PRO A 1 84 ? 5.484 -17.943 -2.747 1.00 49.47 84 PRO A O 1
ATOM 635 N N . LYS A 1 85 ? 6.826 -16.142 -3.044 1.00 47.03 85 LYS A N 1
ATOM 636 C CA . LYS A 1 85 ? 6.683 -15.529 -1.715 1.00 47.03 85 LYS A CA 1
ATOM 637 C C . LYS A 1 85 ? 5.476 -14.584 -1.574 1.00 47.03 85 LYS A C 1
ATOM 639 O O . LYS A 1 85 ? 5.248 -14.053 -0.496 1.00 47.03 85 LYS A O 1
ATOM 644 N N . GLY A 1 86 ? 4.677 -14.400 -2.631 1.00 57.06 86 GLY A N 1
ATOM 645 C CA . GLY A 1 86 ? 3.496 -13.527 -2.637 1.00 57.06 86 GLY A CA 1
ATOM 646 C C . GLY A 1 86 ? 3.774 -12.069 -3.025 1.00 57.06 86 GLY A C 1
ATOM 647 O O . GLY A 1 86 ? 4.844 -11.722 -3.508 1.00 57.06 86 GLY A O 1
ATOM 648 N N . MET A 1 87 ? 2.767 -11.216 -2.856 1.00 64.50 87 MET A N 1
ATOM 649 C CA . MET A 1 87 ? 2.853 -9.762 -3.033 1.00 64.50 87 MET A CA 1
ATOM 650 C C . MET A 1 87 ? 4.091 -9.129 -2.401 1.00 64.50 87 MET A C 1
ATOM 652 O O . MET A 1 87 ? 4.350 -9.361 -1.223 1.00 64.50 87 MET A O 1
ATOM 656 N N . PHE A 1 88 ? 4.755 -8.225 -3.127 1.00 72.25 88 PHE A N 1
ATOM 657 C CA . PHE A 1 88 ? 5.640 -7.254 -2.490 1.00 72.25 88 PHE A CA 1
ATOM 658 C C . PHE A 1 88 ? 4.794 -6.124 -1.900 1.00 72.25 88 PHE A C 1
ATOM 660 O O . PHE A 1 88 ? 4.179 -5.351 -2.639 1.00 72.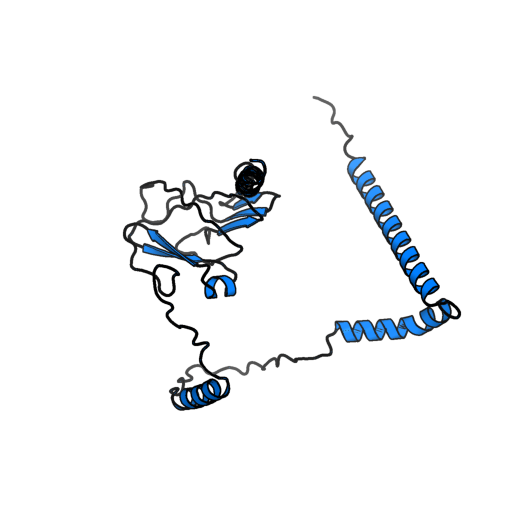25 88 PHE A O 1
ATOM 667 N N . HIS A 1 89 ? 4.714 -6.071 -0.572 1.00 76.00 89 HIS A N 1
ATOM 668 C CA . HIS A 1 89 ? 3.888 -5.109 0.153 1.00 76.00 89 HIS A CA 1
ATOM 669 C C . HIS A 1 89 ? 4.764 -4.213 1.025 1.00 76.00 89 HIS A C 1
ATOM 671 O O . HIS A 1 89 ? 5.603 -4.710 1.774 1.00 76.00 89 HIS A O 1
ATOM 677 N N . LEU A 1 90 ? 4.536 -2.902 0.933 1.00 75.38 90 LEU A N 1
ATOM 678 C CA . LEU A 1 90 ? 5.160 -1.893 1.781 1.00 75.38 90 LEU A CA 1
ATOM 679 C C . LEU A 1 90 ? 4.068 -1.146 2.541 1.00 75.38 90 LEU A C 1
ATOM 681 O O . LEU A 1 90 ? 3.156 -0.579 1.932 1.00 75.38 90 LEU A O 1
ATOM 685 N N . GLU A 1 91 ? 4.182 -1.123 3.862 1.00 74.94 91 GLU A N 1
ATOM 686 C CA . GLU A 1 91 ? 3.354 -0.304 4.738 1.00 74.94 91 GLU A CA 1
ATOM 687 C C . GLU A 1 91 ? 4.243 0.481 5.702 1.00 74.94 91 GLU A C 1
ATOM 689 O O . GLU A 1 91 ? 5.193 -0.056 6.269 1.00 74.94 91 GLU A O 1
ATOM 694 N N . VAL A 1 92 ? 3.914 1.759 5.896 1.00 69.19 92 VAL A N 1
ATOM 695 C CA . VAL A 1 92 ? 4.622 2.650 6.814 1.00 69.19 92 VAL A CA 1
ATOM 696 C C . VAL A 1 92 ? 3.645 3.637 7.430 1.00 69.19 92 VAL A C 1
ATOM 698 O O . VAL A 1 92 ? 2.951 4.326 6.694 1.00 69.19 92 VAL A O 1
ATOM 701 N N . SER A 1 93 ? 3.550 3.676 8.761 1.00 67.88 93 SER A N 1
ATOM 702 C CA . SER A 1 93 ? 2.603 4.533 9.491 1.00 67.88 93 SER A CA 1
ATOM 703 C C . SER A 1 93 ? 3.219 5.873 9.894 1.00 67.88 93 SER A C 1
ATOM 705 O O . SER A 1 93 ? 4.269 5.903 10.518 1.00 67.88 93 SER A O 1
ATOM 707 N N . GLY A 1 94 ? 2.527 6.982 9.606 1.00 61.28 94 GLY A N 1
ATOM 708 C CA . GLY A 1 94 ? 2.975 8.339 9.960 1.00 61.28 94 GLY A CA 1
ATOM 709 C C . GLY A 1 94 ? 3.859 9.006 8.891 1.00 61.28 94 GLY A C 1
ATOM 710 O O . GLY A 1 94 ? 3.971 8.494 7.777 1.00 61.28 94 GLY A O 1
ATOM 711 N N . PRO A 1 95 ? 4.458 10.182 9.174 1.00 62.22 95 PRO A N 1
ATOM 712 C CA . PRO A 1 95 ? 5.523 10.733 8.343 1.00 62.22 95 PRO A CA 1
ATOM 713 C C . PRO A 1 95 ? 6.777 9.879 8.542 1.00 62.22 95 PRO A C 1
ATOM 715 O O . PRO A 1 95 ? 7.600 10.150 9.409 1.00 62.22 95 PRO A O 1
ATOM 718 N N . ALA A 1 96 ? 6.904 8.827 7.746 1.00 61.28 96 ALA A N 1
ATOM 719 C CA . ALA A 1 96 ? 7.972 7.860 7.903 1.00 61.28 96 ALA A CA 1
ATOM 720 C C . ALA A 1 96 ? 8.431 7.295 6.558 1.00 61.28 96 ALA A C 1
ATOM 722 O O . ALA A 1 96 ? 7.730 7.381 5.543 1.00 61.28 96 ALA A O 1
ATOM 723 N N . LYS A 1 97 ? 9.644 6.744 6.555 1.00 67.75 97 LYS A N 1
ATOM 724 C CA . LYS A 1 97 ? 10.271 6.123 5.388 1.00 67.75 97 LYS A CA 1
ATOM 725 C C . LYS A 1 97 ? 10.581 4.664 5.696 1.00 67.75 97 LYS A C 1
ATOM 727 O O . LYS A 1 97 ? 11.164 4.367 6.737 1.00 67.75 97 LYS A O 1
ATOM 732 N N . ILE A 1 98 ? 10.211 3.792 4.762 1.00 70.50 98 ILE A N 1
ATOM 733 C CA . ILE A 1 98 ? 10.570 2.377 4.762 1.00 70.50 98 ILE A CA 1
ATOM 734 C C . ILE A 1 98 ? 11.108 1.986 3.386 1.00 70.50 98 ILE A C 1
ATOM 736 O O . ILE A 1 98 ? 10.570 2.412 2.357 1.00 70.50 98 ILE A O 1
ATOM 740 N N . SER A 1 99 ? 12.152 1.171 3.373 1.00 77.69 99 SER A N 1
ATOM 741 C CA . SER A 1 99 ? 12.772 0.627 2.172 1.00 77.69 99 SER A CA 1
ATOM 742 C C . SER A 1 99 ? 12.593 -0.889 2.131 1.00 77.69 99 SER A C 1
ATOM 744 O O . SER A 1 99 ? 12.748 -1.580 3.134 1.00 77.69 99 SER A O 1
ATOM 746 N N . GLY A 1 100 ? 12.296 -1.424 0.951 1.00 74.88 100 GLY A N 1
ATOM 747 C CA . GLY A 1 100 ? 12.270 -2.863 0.715 1.00 74.88 100 GLY A CA 1
ATOM 748 C C . GLY A 1 100 ? 12.774 -3.184 -0.683 1.00 74.88 100 GLY A C 1
ATOM 749 O O . GLY A 1 100 ? 12.657 -2.365 -1.598 1.00 74.88 100 GLY A O 1
ATOM 750 N N . THR A 1 101 ? 13.320 -4.385 -0.850 1.00 75.69 101 THR A N 1
ATOM 751 C CA . THR A 1 101 ? 13.916 -4.819 -2.120 1.00 75.69 101 THR A CA 1
ATOM 752 C C . THR A 1 101 ? 13.058 -5.882 -2.792 1.00 75.69 101 THR A C 1
ATOM 754 O O . THR A 1 101 ? 12.703 -6.893 -2.184 1.00 75.69 101 THR A O 1
ATOM 757 N N . LEU A 1 102 ? 12.773 -5.653 -4.073 1.00 75.44 102 LEU A N 1
ATOM 758 C CA . LEU A 1 102 ? 12.041 -6.546 -4.962 1.00 75.44 102 LEU A CA 1
ATOM 759 C C . LEU A 1 102 ? 12.876 -6.788 -6.224 1.00 75.44 102 LEU A C 1
ATOM 761 O O . LEU A 1 102 ? 13.242 -5.840 -6.917 1.00 75.44 102 LEU A O 1
ATOM 765 N N . ILE A 1 103 ? 13.116 -8.054 -6.565 1.00 73.44 103 ILE A N 1
ATOM 766 C CA . ILE A 1 103 ? 13.688 -8.443 -7.864 1.00 73.44 103 ILE A CA 1
ATOM 767 C C . ILE A 1 103 ? 12.543 -8.752 -8.832 1.00 73.44 103 ILE A C 1
ATOM 769 O O . ILE A 1 103 ? 11.668 -9.556 -8.510 1.00 73.44 103 ILE A O 1
ATOM 773 N N . LEU A 1 104 ? 12.555 -8.128 -10.011 1.00 73.12 104 LEU A N 1
ATOM 774 C CA . LEU A 1 104 ? 11.536 -8.291 -11.053 1.00 73.12 104 LEU A CA 1
ATOM 775 C C . LEU A 1 104 ? 12.020 -9.266 -12.143 1.00 73.12 104 LEU A C 1
ATOM 777 O O . LEU A 1 104 ? 13.217 -9.295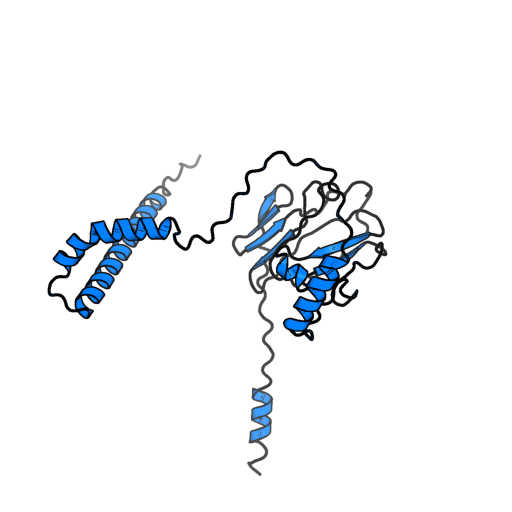 -12.436 1.00 73.12 104 LEU A O 1
ATOM 781 N N . PRO A 1 105 ? 11.122 -10.068 -12.749 1.00 67.25 105 PRO A N 1
ATOM 782 C CA . PRO A 1 105 ? 11.489 -11.005 -13.808 1.00 67.25 105 PRO A CA 1
ATOM 783 C C . PRO A 1 105 ? 11.967 -10.276 -15.074 1.00 67.25 105 PRO A C 1
ATOM 785 O O . PRO A 1 105 ? 11.629 -9.105 -15.283 1.00 67.25 105 PRO A O 1
ATOM 788 N N . PRO A 1 106 ? 12.723 -10.960 -15.950 1.00 60.00 106 PRO A N 1
ATOM 789 C CA . PRO A 1 106 ? 13.279 -10.340 -17.136 1.00 60.00 106 PRO A CA 1
ATOM 790 C C . PRO A 1 106 ? 12.190 -10.184 -18.202 1.00 60.00 106 PRO A C 1
ATOM 792 O O . PRO A 1 106 ? 11.394 -11.092 -18.441 1.00 60.00 106 PRO A O 1
ATOM 795 N N . GLY A 1 107 ? 12.169 -9.032 -18.869 1.00 72.81 107 GLY A N 1
ATOM 796 C CA . GLY A 1 107 ? 11.261 -8.759 -19.981 1.00 72.81 107 GLY A CA 1
ATOM 797 C C . GLY A 1 107 ? 10.626 -7.374 -19.926 1.00 72.81 107 GLY A C 1
ATOM 798 O O . GLY A 1 107 ? 10.675 -6.678 -18.914 1.00 72.81 107 GLY A O 1
ATOM 799 N N . ASP A 1 108 ? 10.012 -6.992 -21.043 1.00 80.75 108 ASP A N 1
ATOM 800 C CA . ASP A 1 108 ? 9.269 -5.742 -21.165 1.00 80.75 108 ASP A CA 1
ATOM 801 C C . ASP A 1 108 ? 7.853 -5.963 -20.617 1.00 80.75 108 ASP A C 1
ATOM 803 O O . ASP A 1 108 ? 7.007 -6.556 -21.288 1.00 80.75 108 ASP A O 1
ATOM 807 N N . LYS A 1 109 ? 7.611 -5.556 -19.365 1.00 79.25 109 LYS A N 1
ATOM 808 C CA . LYS A 1 109 ? 6.325 -5.747 -18.673 1.00 79.25 109 LYS A CA 1
ATOM 809 C C . LYS A 1 109 ? 5.922 -4.532 -17.854 1.00 79.25 109 LYS A C 1
ATOM 811 O O . LYS A 1 109 ? 6.756 -3.926 -17.186 1.00 79.25 109 LYS A O 1
ATOM 816 N N . THR A 1 110 ? 4.640 -4.195 -17.893 1.00 83.75 110 THR A N 1
ATOM 817 C CA . THR A 1 110 ? 4.043 -3.119 -17.106 1.00 83.75 110 THR A CA 1
ATOM 818 C C . THR A 1 110 ? 3.166 -3.725 -16.009 1.00 83.75 110 THR A C 1
ATOM 820 O O . THR A 1 110 ? 2.196 -4.429 -16.281 1.00 83.75 110 THR A O 1
ATOM 823 N N . TYR A 1 1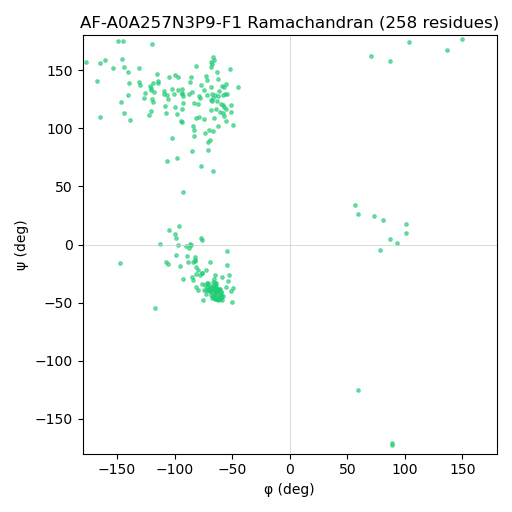11 ? 3.503 -3.440 -14.753 1.00 83.38 111 TYR A N 1
ATOM 824 C CA . TYR A 1 111 ? 2.804 -3.925 -13.564 1.00 83.38 111 TYR A CA 1
ATOM 825 C C . TYR A 1 111 ? 1.965 -2.814 -12.935 1.00 83.38 111 TYR A C 1
ATOM 827 O O . TYR A 1 111 ? 2.365 -1.649 -12.925 1.00 83.38 111 TYR A O 1
ATOM 835 N N . LEU A 1 112 ? 0.805 -3.175 -12.388 1.00 83.94 112 LEU A N 1
ATOM 836 C CA . LEU A 1 112 ? -0.016 -2.260 -11.602 1.00 83.94 112 LEU A CA 1
ATOM 837 C C . LEU A 1 112 ? 0.583 -2.129 -10.199 1.00 83.94 112 LEU A C 1
ATOM 839 O O . LEU A 1 112 ? 0.768 -3.127 -9.508 1.00 83.94 112 LEU A O 1
ATOM 843 N N . VAL A 1 113 ? 0.840 -0.898 -9.774 1.00 82.81 113 VAL A N 1
ATOM 844 C CA . VAL A 1 113 ? 1.145 -0.559 -8.382 1.00 82.81 113 VAL A CA 1
ATOM 845 C C . VAL A 1 113 ? -0.095 0.112 -7.822 1.00 82.81 113 VAL A C 1
ATOM 847 O O . VAL A 1 113 ? -0.591 1.065 -8.416 1.00 82.81 113 VAL A O 1
ATOM 850 N N . HIS A 1 114 ? -0.640 -0.372 -6.715 1.00 79.25 114 HIS A N 1
ATOM 851 C CA . HIS A 1 114 ? -1.875 0.193 -6.183 1.00 79.25 114 HIS A CA 1
ATOM 852 C C . HIS A 1 114 ? -1.966 0.110 -4.665 1.00 79.25 114 HIS A C 1
ATOM 854 O O . HIS A 1 114 ? -1.079 -0.416 -3.999 1.00 79.25 114 HIS A O 1
ATOM 860 N N . CYS A 1 115 ? -3.042 0.712 -4.166 1.00 73.12 115 CYS A N 1
ATOM 861 C CA . CYS A 1 115 ? -3.539 0.612 -2.805 1.00 73.12 115 CYS A CA 1
ATOM 862 C C . CYS A 1 115 ? -4.676 -0.442 -2.718 1.00 73.12 115 CYS A C 1
ATOM 864 O O . CYS A 1 115 ? -5.450 -0.605 -3.652 1.00 73.12 115 CYS A O 1
ATOM 866 N N . ASP A 1 116 ? -4.741 -1.178 -1.617 1.00 69.38 116 ASP A N 1
ATOM 867 C CA . ASP A 1 116 ? -5.624 -2.300 -1.202 1.00 69.38 116 ASP A CA 1
ATOM 868 C C . ASP A 1 116 ? -6.979 -1.895 -0.738 1.00 69.38 116 ASP A C 1
ATOM 870 O O . ASP A 1 116 ? -7.973 -2.602 -0.846 1.00 69.38 116 ASP A O 1
ATOM 874 N N . ILE A 1 117 ? -7.031 -0.670 -0.249 1.00 61.62 117 ILE A N 1
ATOM 875 C CA . ILE A 1 117 ? -8.274 -0.007 -0.019 1.00 61.62 117 ILE A CA 1
ATOM 876 C C . ILE A 1 117 ? -8.792 0.282 -1.420 1.00 61.62 117 ILE A C 1
ATOM 878 O O . ILE A 1 117 ? -8.370 1.239 -2.075 1.00 61.62 117 ILE A O 1
ATOM 882 N N . ALA A 1 118 ? -9.690 -0.587 -1.882 1.00 70.19 118 ALA A N 1
ATOM 883 C CA . ALA A 1 118 ? -10.282 -0.538 -3.211 1.00 70.19 118 ALA A CA 1
ATOM 884 C C . ALA A 1 118 ? -10.803 0.868 -3.535 1.00 70.19 118 ALA A C 1
ATOM 886 O O . ALA A 1 118 ? -10.578 1.375 -4.624 1.00 70.19 118 ALA A O 1
ATOM 887 N N . GLN A 1 119 ? -11.370 1.567 -2.551 1.00 60.09 119 GLN A N 1
ATOM 888 C CA . GLN A 1 119 ? -11.861 2.937 -2.685 1.00 60.09 119 GLN A CA 1
ATOM 889 C C . GLN A 1 119 ? -10.738 3.960 -2.918 1.00 60.09 119 GLN A C 1
ATOM 891 O O . GLN A 1 119 ? -10.955 4.972 -3.580 1.00 60.09 119 GLN A O 1
ATOM 896 N N . HIS A 1 120 ? -9.539 3.744 -2.372 1.00 67.31 120 HIS A N 1
ATOM 897 C CA . HIS A 1 120 ? -8.373 4.588 -2.646 1.00 67.31 120 HIS A CA 1
ATOM 898 C C . HIS A 1 120 ? -7.857 4.320 -4.059 1.00 67.31 120 HIS A C 1
ATOM 900 O O . HIS A 1 120 ? -7.583 5.271 -4.788 1.00 67.31 120 HIS A O 1
ATOM 906 N N . MET A 1 121 ? -7.795 3.051 -4.475 1.00 77.31 121 MET A N 1
ATOM 907 C CA . MET A 1 121 ? -7.460 2.673 -5.851 1.00 77.31 121 MET A CA 1
ATOM 908 C C . MET A 1 121 ? -8.457 3.253 -6.865 1.00 77.31 121 MET A C 1
ATOM 910 O O . MET A 1 121 ? -8.041 3.820 -7.878 1.00 77.31 121 MET A O 1
ATOM 914 N N . GLU A 1 122 ? -9.759 3.158 -6.592 1.00 76.56 122 GLU A N 1
ATOM 915 C CA . GLU A 1 122 ? -10.837 3.736 -7.404 1.00 76.56 122 GLU A CA 1
ATOM 916 C C . GLU A 1 122 ? -10.695 5.255 -7.514 1.00 76.56 122 GLU A C 1
ATOM 918 O O . GLU A 1 122 ? -10.798 5.805 -8.608 1.00 76.56 122 GLU A O 1
ATOM 923 N N . LYS A 1 123 ? -10.337 5.922 -6.410 1.00 74.62 123 LYS A N 1
ATOM 924 C CA . LYS A 1 123 ? -10.053 7.365 -6.366 1.00 74.62 123 LYS A CA 1
ATOM 925 C C . LYS A 1 123 ? -8.690 7.761 -6.947 1.00 74.62 123 LYS A C 1
ATOM 927 O O . LYS A 1 123 ? -8.333 8.936 -6.897 1.00 74.62 123 LYS A O 1
ATOM 932 N N . GLY A 1 124 ? -7.932 6.817 -7.507 1.00 74.94 124 GLY A N 1
ATOM 933 C CA . GLY A 1 124 ? -6.696 7.100 -8.238 1.00 74.94 124 GLY A CA 1
ATOM 934 C C . GLY A 1 124 ? -5.398 6.857 -7.466 1.00 74.94 124 GLY A C 1
ATOM 935 O O . GLY A 1 124 ? -4.334 7.205 -7.967 1.00 74.94 124 GLY A O 1
ATOM 936 N N . MET A 1 125 ? -5.426 6.225 -6.292 1.00 76.38 125 MET A N 1
ATOM 937 C CA . MET A 1 125 ? -4.211 5.796 -5.581 1.00 76.38 125 MET A CA 1
ATOM 938 C C . MET A 1 125 ? -3.630 4.522 -6.215 1.00 76.38 125 MET A C 1
ATOM 940 O O . MET A 1 125 ? -3.675 3.424 -5.657 1.00 76.38 125 MET A O 1
ATOM 944 N N . LYS A 1 126 ? -3.140 4.687 -7.441 1.00 83.75 126 LYS A N 1
ATOM 945 C CA . LYS A 1 126 ? -2.561 3.657 -8.299 1.00 83.75 126 LYS A CA 1
ATOM 946 C C . LYS A 1 126 ? -1.565 4.287 -9.265 1.00 83.75 126 LYS A C 1
ATOM 948 O O . LYS A 1 126 ? -1.695 5.445 -9.651 1.00 83.75 126 LYS A O 1
ATOM 953 N N . ALA A 1 127 ? -0.591 3.499 -9.672 1.00 84.94 127 ALA A N 1
ATOM 954 C CA . ALA A 1 127 ? 0.468 3.845 -10.595 1.00 84.94 127 ALA A CA 1
ATOM 955 C C . ALA A 1 127 ? 0.803 2.621 -11.455 1.00 84.94 127 ALA A C 1
ATOM 957 O O . ALA A 1 127 ? 0.290 1.521 -11.246 1.00 84.94 127 ALA A O 1
ATOM 958 N N . GLN A 1 128 ? 1.684 2.808 -12.427 1.00 85.00 128 GLN A N 1
ATOM 959 C CA . GLN A 1 128 ? 2.227 1.713 -13.218 1.00 85.00 128 GLN A CA 1
ATOM 960 C C . GLN A 1 128 ? 3.744 1.645 -13.042 1.00 85.00 128 GLN A C 1
ATOM 962 O O . GLN A 1 128 ? 4.422 2.672 -13.045 1.00 85.00 128 GLN A O 1
ATOM 967 N N . LEU A 1 129 ? 4.271 0.431 -12.919 1.00 86.44 129 LEU A N 1
ATOM 968 C CA . LEU A 1 129 ? 5.697 0.134 -12.887 1.00 86.44 129 LEU A CA 1
ATOM 969 C C . LEU A 1 129 ? 6.087 -0.533 -14.204 1.00 86.44 129 LEU A C 1
ATOM 971 O O . LEU A 1 129 ? 5.664 -1.654 -14.479 1.00 86.44 129 LEU A O 1
ATOM 975 N N . LYS A 1 130 ? 6.899 0.146 -15.018 1.00 86.12 130 LYS A N 1
ATOM 976 C CA . LYS A 1 130 ? 7.440 -0.418 -16.260 1.00 86.12 130 LYS A CA 1
ATOM 977 C C . LYS A 1 130 ? 8.796 -1.065 -16.004 1.00 86.12 130 LYS A C 1
ATOM 979 O O . LYS A 1 130 ? 9.730 -0.390 -15.578 1.00 86.12 130 LYS A O 1
ATOM 984 N N . VAL A 1 131 ? 8.901 -2.351 -16.314 1.00 83.56 131 VAL A N 1
ATOM 985 C CA . VAL A 1 131 ? 10.160 -3.100 -16.392 1.00 83.56 131 VAL A CA 1
ATOM 986 C C . VAL A 1 131 ? 10.597 -3.149 -17.851 1.00 83.56 131 VAL A C 1
ATOM 988 O O . VAL A 1 131 ? 9.777 -3.402 -18.737 1.00 83.56 131 VAL A O 1
ATOM 991 N N . GLY A 1 132 ? 11.873 -2.854 -18.109 1.00 84.56 132 GLY A N 1
ATOM 992 C CA . GLY A 1 132 ? 12.379 -2.686 -19.471 1.00 84.56 132 GLY A CA 1
ATOM 993 C C . GLY A 1 132 ? 11.643 -1.557 -20.200 1.00 84.56 132 GLY A C 1
ATOM 994 O O . GLY A 1 132 ? 11.567 -0.431 -19.705 1.00 84.56 132 GLY A O 1
ATOM 995 N N . LYS A 1 133 ? 11.078 -1.853 -21.371 1.00 85.31 133 LYS A N 1
ATOM 996 C CA . LYS A 1 133 ? 10.243 -0.919 -22.151 1.00 85.31 133 LYS A CA 1
ATOM 997 C C . LYS A 1 133 ? 8.784 -0.860 -21.676 1.00 85.31 133 LYS A C 1
ATOM 999 O O . LYS A 1 133 ? 8.066 0.069 -22.050 1.00 85.31 133 LYS A O 1
ATOM 1004 N N . GLY A 1 134 ? 8.354 -1.818 -20.851 1.00 84.50 134 GLY A N 1
ATOM 1005 C CA . GLY A 1 134 ? 6.942 -2.079 -20.562 1.00 84.50 134 GLY A CA 1
ATOM 1006 C C . GLY A 1 134 ? 6.195 -2.693 -21.757 1.00 84.50 134 GLY A C 1
ATOM 1007 O O . GLY A 1 134 ? 6.650 -2.604 -22.896 1.00 84.50 134 GLY A O 1
ATOM 1008 N N . ASP A 1 135 ? 5.036 -3.305 -21.513 1.00 87.56 135 ASP A N 1
ATOM 1009 C CA . ASP A 1 135 ? 4.172 -3.901 -22.553 1.00 87.56 135 ASP A CA 1
ATOM 1010 C C . ASP A 1 135 ? 2.925 -3.061 -22.874 1.00 87.56 135 ASP A C 1
ATOM 1012 O O . ASP A 1 135 ? 2.016 -3.505 -23.572 1.00 87.56 135 ASP A O 1
ATOM 1016 N N . GLY A 1 136 ? 2.905 -1.817 -22.400 1.00 90.31 136 GLY A N 1
ATOM 1017 C CA . GLY A 1 136 ? 1.850 -0.843 -22.649 1.00 90.31 136 GLY A CA 1
ATOM 1018 C C . GLY A 1 136 ? 1.700 0.129 -21.487 1.00 90.31 136 GLY A C 1
ATOM 1019 O O . GLY A 1 136 ? 2.386 0.003 -20.470 1.00 90.31 136 GLY A O 1
ATOM 1020 N N . ASP A 1 137 ? 0.802 1.097 -21.646 1.00 90.88 137 ASP A N 1
ATOM 1021 C CA . ASP A 1 137 ? 0.294 1.889 -20.528 1.00 90.88 137 ASP A CA 1
ATOM 1022 C C . ASP A 1 137 ? -0.997 1.255 -20.017 1.00 90.88 137 ASP A C 1
ATOM 1024 O O . ASP A 1 137 ? -1.880 0.890 -20.801 1.00 90.88 137 ASP A O 1
ATOM 1028 N N . LEU A 1 138 ? -1.103 1.111 -18.698 1.00 87.44 138 LEU A N 1
ATOM 1029 C CA . LEU A 1 138 ? -2.303 0.563 -18.080 1.00 87.44 138 LEU A CA 1
ATOM 1030 C C . LEU A 1 138 ? -3.432 1.596 -18.157 1.00 87.44 138 LEU A C 1
ATOM 1032 O O . LEU A 1 138 ? -3.168 2.793 -18.040 1.00 87.44 138 LEU A O 1
ATOM 1036 N N . PRO A 1 139 ? -4.693 1.177 -18.336 1.00 86.75 139 PRO A N 1
ATOM 1037 C CA . PRO A 1 139 ? -5.824 2.095 -18.378 1.00 86.75 139 PRO A CA 1
ATOM 1038 C C . PRO A 1 139 ? -6.104 2.740 -17.012 1.00 86.75 139 PRO A C 1
ATOM 1040 O O . PRO A 1 139 ? -5.897 2.129 -15.965 1.00 86.75 139 PRO A O 1
ATOM 1043 N N . SER A 1 140 ? -6.689 3.942 -17.016 1.00 83.19 140 SER A N 1
ATOM 1044 C CA . SER A 1 140 ? -7.096 4.667 -15.803 1.00 83.19 140 SER A CA 1
ATOM 1045 C C . SER A 1 140 ? -5.970 4.913 -14.790 1.00 83.19 140 SER A C 1
ATOM 1047 O O . SER A 1 140 ? -6.232 4.881 -13.587 1.00 83.19 140 SER A O 1
ATOM 1049 N N . ILE A 1 141 ? -4.732 5.127 -15.240 1.00 88.56 141 ILE A N 1
ATOM 1050 C CA . ILE A 1 141 ? -3.609 5.510 -14.376 1.00 88.56 141 ILE A CA 1
ATOM 1051 C C . ILE A 1 141 ? -3.492 7.037 -14.363 1.00 88.56 141 ILE A C 1
ATOM 1053 O O . ILE A 1 141 ? -3.195 7.623 -15.410 1.00 88.56 141 ILE A O 1
ATOM 1057 N N . PRO A 1 142 ? -3.682 7.702 -13.207 1.00 81.62 142 PRO A N 1
ATOM 1058 C CA . PRO A 1 142 ? -3.599 9.156 -13.128 1.00 81.62 142 PRO A CA 1
ATOM 1059 C C . PRO A 1 142 ? -2.278 9.697 -13.679 1.00 81.62 142 PRO A C 1
ATOM 1061 O O . PRO A 1 142 ? -1.199 9.226 -13.329 1.00 81.62 142 PRO A O 1
ATOM 1064 N N . GLY A 1 143 ? -2.373 10.685 -14.570 1.00 84.38 143 GLY A N 1
ATOM 1065 C CA . GLY A 1 143 ? -1.214 11.311 -15.213 1.00 84.38 143 GLY A CA 1
ATOM 1066 C C . GLY A 1 143 ? -0.586 10.514 -16.363 1.00 84.38 143 GLY A C 1
ATOM 1067 O O . GLY A 1 143 ? 0.302 11.045 -17.023 1.00 84.38 143 GLY A O 1
ATOM 1068 N N . VAL A 1 144 ? -1.051 9.291 -16.643 1.00 88.12 144 VAL A N 1
ATOM 1069 C CA . VAL A 1 144 ? -0.559 8.466 -17.761 1.00 88.12 144 VAL A CA 1
ATOM 1070 C C . VAL A 1 144 ? -1.672 8.194 -18.771 1.00 88.12 144 VAL A C 1
ATOM 1072 O O . VAL A 1 144 ? -1.518 8.494 -19.952 1.00 88.12 144 VAL A O 1
ATOM 1075 N N . THR A 1 145 ? -2.808 7.657 -18.323 1.00 87.06 145 THR A N 1
ATOM 1076 C CA . THR A 1 145 ? -3.940 7.293 -19.186 1.00 87.06 145 THR A CA 1
ATOM 1077 C C . THR A 1 145 ? -5.255 7.831 -18.634 1.00 87.06 145 THR A C 1
ATOM 1079 O O . THR A 1 145 ? -5.425 8.025 -17.431 1.00 87.06 145 THR A O 1
ATOM 1082 N N . ALA A 1 146 ? -6.213 8.088 -19.527 1.00 84.50 146 ALA A N 1
ATOM 1083 C CA . ALA A 1 146 ? -7.545 8.541 -19.140 1.00 84.50 146 ALA A CA 1
ATOM 1084 C C . ALA A 1 146 ? -8.329 7.446 -18.393 1.00 84.50 146 ALA A C 1
ATOM 1086 O O . ALA A 1 146 ? -8.088 6.248 -18.579 1.00 84.50 146 ALA A O 1
ATOM 1087 N N . TYR A 1 147 ? -9.299 7.865 -17.571 1.00 78.50 147 TYR A N 1
ATOM 1088 C CA . TYR A 1 147 ? -10.260 6.950 -16.959 1.00 78.50 147 TYR A CA 1
ATOM 1089 C C . TYR A 1 147 ? -11.084 6.245 -18.039 1.00 78.50 147 TYR A C 1
ATOM 1091 O O . TYR A 1 147 ? -11.603 6.887 -18.950 1.00 78.50 147 TYR A O 1
ATOM 1099 N N . VAL A 1 148 ? -11.211 4.923 -17.926 1.00 80.00 148 VAL A N 1
ATOM 1100 C CA . VAL A 1 148 ? -12.023 4.109 -18.849 1.00 80.00 148 VAL A CA 1
ATOM 1101 C C . VAL A 1 148 ? -13.504 4.439 -18.693 1.00 80.00 148 VAL A C 1
ATOM 1103 O O . VAL A 1 148 ? -14.230 4.507 -19.679 1.00 80.00 148 VAL A O 1
ATOM 1106 N N . VAL A 1 149 ? -13.932 4.681 -17.454 1.00 75.56 149 VAL A N 1
ATOM 1107 C CA . VAL A 1 149 ? -15.267 5.166 -17.112 1.00 75.56 149 VAL A CA 1
ATOM 1108 C C . VAL A 1 149 ? -15.079 6.487 -16.383 1.00 75.56 149 VAL A C 1
ATOM 1110 O O . VAL A 1 149 ? -14.462 6.523 -15.322 1.00 75.56 149 VAL A O 1
ATOM 1113 N N . SER A 1 150 ? -15.544 7.577 -16.990 1.00 70.50 150 SER A N 1
ATOM 1114 C CA . SER A 1 150 ? -15.519 8.897 -16.365 1.00 70.50 150 SER A CA 1
ATOM 1115 C C . SER A 1 150 ? -16.844 9.138 -15.661 1.00 70.50 150 SER A C 1
ATOM 1117 O O . SER A 1 150 ? -17.898 9.009 -16.283 1.00 70.50 150 SER A O 1
ATOM 1119 N N . ASP A 1 151 ? -16.789 9.548 -14.399 1.00 68.88 151 ASP A N 1
ATOM 1120 C CA . ASP A 1 151 ? -17.979 10.005 -13.691 1.00 68.88 151 ASP A CA 1
ATOM 1121 C C . ASP A 1 151 ? -18.480 11.313 -14.317 1.00 68.88 151 ASP A C 1
ATOM 1123 O O . ASP A 1 151 ? -17.730 12.288 -14.444 1.00 68.88 151 ASP A O 1
ATOM 1127 N N . ASP A 1 152 ? -19.755 11.345 -14.705 1.00 68.81 152 ASP A N 1
ATOM 1128 C CA . ASP A 1 152 ? -20.425 12.562 -15.155 1.00 68.81 152 ASP A CA 1
ATOM 1129 C C . ASP A 1 152 ? -21.312 13.115 -14.036 1.00 68.81 152 ASP A C 1
ATOM 1131 O O . ASP A 1 152 ? -22.482 12.764 -13.891 1.00 68.81 152 ASP A O 1
ATOM 1135 N N . TYR A 1 153 ? -20.739 14.009 -13.230 1.00 68.62 153 TYR A N 1
ATOM 1136 C CA . TYR A 1 153 ? -21.445 14.683 -12.137 1.00 68.62 153 TYR A CA 1
ATOM 1137 C C . TYR A 1 153 ? -22.370 15.818 -12.609 1.00 68.62 153 TYR A C 1
ATOM 1139 O O . TYR A 1 153 ? -22.903 16.555 -11.778 1.00 68.62 153 TYR A O 1
ATOM 1147 N N . LYS A 1 154 ? -22.543 16.015 -13.924 1.00 74.94 154 LYS A N 1
ATOM 1148 C CA . LYS A 1 154 ? -23.426 17.060 -14.467 1.00 74.94 154 LYS A CA 1
ATOM 1149 C C . LYS A 1 154 ? -24.864 16.587 -14.651 1.00 74.94 154 LYS A C 1
ATOM 1151 O O . LYS A 1 154 ? -25.744 17.427 -14.819 1.00 74.94 154 LYS A O 1
ATOM 1156 N N . ALA A 1 155 ? -25.100 15.277 -14.615 1.00 72.06 155 ALA A N 1
ATOM 1157 C CA . ALA A 1 155 ? -26.425 14.708 -14.797 1.00 72.06 155 ALA A CA 1
ATOM 1158 C C . ALA A 1 155 ? -27.294 14.915 -13.550 1.00 72.06 155 ALA A C 1
ATOM 1160 O O . ALA A 1 155 ? -26.884 14.651 -12.416 1.00 72.06 155 ALA A O 1
ATOM 1161 N N . THR A 1 156 ? -28.522 15.379 -13.761 1.00 77.62 156 THR A N 1
ATOM 1162 C CA . THR A 1 156 ? -29.498 15.520 -12.674 1.00 77.62 156 THR A CA 1
ATOM 1163 C C . THR A 1 156 ? -30.166 14.176 -12.368 1.00 77.62 156 THR A C 1
ATOM 1165 O O . THR A 1 156 ? -30.277 13.312 -13.233 1.00 77.62 156 THR A O 1
ATOM 1168 N N . LEU A 1 157 ? -30.640 13.978 -11.132 1.00 75.62 157 LEU A N 1
ATOM 1169 C CA . LEU A 1 157 ? -31.266 12.717 -10.702 1.00 75.62 157 LEU A CA 1
ATOM 1170 C C . LEU A 1 157 ? -32.388 12.206 -11.644 1.00 75.62 157 LEU A C 1
ATOM 1172 O O . LEU A 1 157 ? -3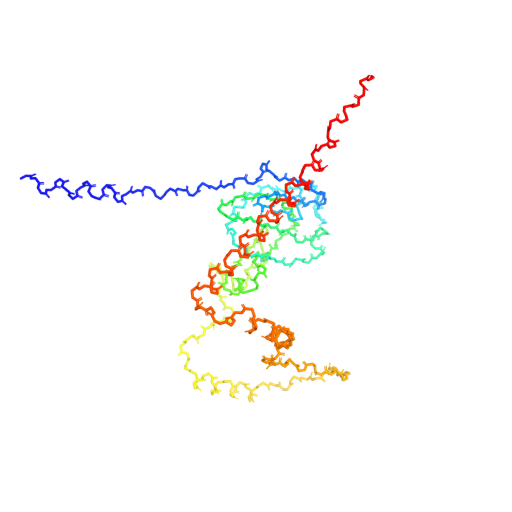2.409 11.010 -11.923 1.00 75.62 157 LEU A O 1
ATOM 1176 N N . PRO A 1 158 ? -33.278 13.060 -12.199 1.00 78.06 158 PRO A N 1
ATOM 1177 C CA . PRO A 1 158 ? -34.283 12.626 -13.177 1.00 78.06 158 PRO A CA 1
ATOM 1178 C C . PRO A 1 158 ? -33.677 12.116 -14.493 1.00 78.06 158 PRO A C 1
ATOM 1180 O O . PRO A 1 158 ? -34.206 11.203 -15.118 1.00 78.06 158 PRO A O 1
ATOM 1183 N N . GLU A 1 159 ? -32.553 12.696 -14.902 1.00 76.75 159 GLU A N 1
ATOM 1184 C CA . GLU A 1 159 ? -31.821 12.368 -16.126 1.00 76.75 159 GLU A CA 1
ATOM 1185 C C . GLU A 1 159 ? -31.097 11.023 -15.993 1.00 76.75 159 GLU A C 1
ATOM 1187 O O . GLU A 1 159 ? -31.112 10.206 -16.912 1.00 76.75 159 GLU A O 1
ATOM 1192 N N . LEU A 1 160 ? -30.538 10.757 -14.807 1.00 75.81 160 LEU A N 1
ATOM 1193 C CA . LEU A 1 160 ? -29.937 9.471 -14.454 1.00 75.81 160 LEU A CA 1
ATOM 1194 C C . LEU A 1 160 ? -30.979 8.350 -14.394 1.00 75.81 160 LEU A C 1
ATOM 1196 O O . LEU A 1 160 ? -30.705 7.250 -14.863 1.00 75.81 160 LEU A O 1
ATOM 1200 N N . LEU A 1 161 ? -32.174 8.629 -13.866 1.00 78.06 161 LEU A N 1
ATOM 1201 C CA . LEU A 1 161 ? -33.277 7.663 -13.839 1.00 78.06 161 LEU A CA 1
ATOM 1202 C C . LEU A 1 161 ? -33.766 7.335 -15.253 1.00 78.06 161 LEU A C 1
ATOM 1204 O O . LEU A 1 161 ? -33.868 6.163 -15.602 1.00 78.06 161 LEU A O 1
ATOM 1208 N N . ALA A 1 162 ? -33.969 8.349 -16.098 1.00 77.81 162 ALA A N 1
ATOM 1209 C CA . ALA A 1 162 ? -34.367 8.141 -17.489 1.00 77.81 162 ALA A CA 1
ATOM 1210 C C . ALA A 1 162 ? -33.311 7.350 -18.282 1.00 77.81 162 ALA A C 1
ATOM 1212 O O . ALA A 1 162 ? -33.661 6.476 -19.079 1.00 77.81 162 ALA A O 1
ATOM 1213 N N . LYS A 1 163 ? -32.020 7.620 -18.040 1.00 77.25 163 LYS A N 1
ATOM 1214 C CA . LYS A 1 163 ? -30.899 6.896 -18.653 1.00 77.25 163 LYS A CA 1
ATOM 1215 C C . LYS A 1 163 ? -30.804 5.449 -18.162 1.00 77.25 163 LYS A C 1
ATOM 1217 O O . LYS A 1 163 ? -30.646 4.550 -18.980 1.00 77.25 163 LYS A O 1
ATOM 1222 N N . ALA A 1 164 ? -30.968 5.209 -16.861 1.00 77.06 164 ALA A N 1
ATOM 1223 C CA . ALA A 1 164 ? -30.975 3.862 -16.291 1.00 77.06 164 ALA A CA 1
ATOM 1224 C C . ALA A 1 164 ? -32.145 3.019 -16.826 1.00 77.06 164 ALA A C 1
ATOM 1226 O O . ALA A 1 164 ? -31.965 1.845 -17.141 1.00 77.06 164 ALA A O 1
ATOM 1227 N N . GLU A 1 165 ? -33.325 3.621 -16.994 1.00 75.56 165 GLU A N 1
ATOM 1228 C CA . GLU A 1 165 ? -34.480 2.964 -17.613 1.00 75.56 165 GLU A CA 1
ATOM 1229 C C . GLU A 1 165 ? -34.220 2.621 -19.085 1.00 75.56 165 GLU A C 1
ATOM 1231 O O . GLU A 1 165 ? -34.551 1.522 -19.526 1.00 75.56 165 GLU A O 1
ATOM 1236 N N . THR A 1 166 ? -33.574 3.510 -19.846 1.00 73.00 166 THR A N 1
ATOM 1237 C CA . THR A 1 166 ? -33.227 3.227 -21.250 1.00 73.00 166 THR A CA 1
ATOM 1238 C C . THR A 1 166 ? -32.117 2.187 -21.387 1.00 73.00 166 THR A C 1
ATOM 1240 O O . THR A 1 166 ? -32.214 1.316 -22.247 1.00 73.00 166 THR A O 1
ATOM 1243 N N . GLU A 1 167 ? -31.095 2.208 -20.534 1.00 73.00 167 GLU A N 1
ATOM 1244 C CA . GLU A 1 167 ? -30.023 1.204 -20.536 1.00 73.00 167 GLU A CA 1
ATOM 1245 C C . GLU A 1 167 ? -30.533 -0.182 -20.103 1.00 73.00 167 GLU A C 1
ATOM 1247 O O . GLU A 1 167 ? -30.155 -1.191 -20.704 1.00 73.00 167 GLU A O 1
ATOM 1252 N N . ALA A 1 168 ? -31.474 -0.244 -19.155 1.00 65.12 168 ALA A N 1
ATOM 1253 C CA . ALA A 1 168 ? -32.153 -1.482 -18.764 1.00 65.12 168 ALA A CA 1
ATOM 1254 C C . ALA A 1 168 ? -33.009 -2.087 -19.895 1.00 65.12 168 ALA A C 1
ATOM 1256 O O . ALA A 1 168 ? -33.210 -3.301 -19.931 1.00 65.12 168 ALA A O 1
ATOM 1257 N N . LEU A 1 169 ? -33.482 -1.266 -20.837 1.00 64.94 169 LEU A N 1
ATOM 1258 C CA . LEU A 1 169 ? -34.251 -1.703 -22.009 1.00 64.94 169 LEU A CA 1
ATOM 1259 C C . LEU A 1 169 ? -33.368 -2.171 -23.181 1.00 64.94 169 LEU A C 1
ATOM 1261 O O . LEU A 1 169 ? -33.878 -2.807 -24.103 1.00 64.94 169 LEU A O 1
ATOM 1265 N N . ILE A 1 170 ? -32.066 -1.863 -23.162 1.00 64.38 170 ILE A N 1
ATOM 1266 C CA . ILE A 1 170 ? -31.117 -2.162 -24.252 1.00 64.38 170 ILE A CA 1
ATOM 1267 C C . ILE A 1 170 ? -30.159 -3.310 -23.879 1.00 64.38 170 ILE A C 1
ATOM 1269 O O . ILE A 1 170 ? -29.533 -3.901 -24.763 1.00 64.38 170 ILE A O 1
ATOM 1273 N N . ALA A 1 171 ? -30.058 -3.679 -22.598 1.00 51.34 171 ALA A N 1
ATOM 1274 C CA . ALA A 1 171 ? -29.232 -4.801 -22.162 1.00 51.34 171 ALA A CA 1
ATOM 1275 C C . ALA A 1 171 ? -29.691 -6.122 -22.829 1.00 51.34 171 ALA A C 1
ATOM 1277 O O . ALA A 1 171 ? -30.845 -6.527 -22.658 1.00 51.34 171 ALA A O 1
ATOM 1278 N N . PRO A 1 172 ? -28.823 -6.830 -23.585 1.00 55.97 172 PRO A N 1
ATOM 1279 C CA . PRO A 1 172 ? -29.173 -8.140 -24.117 1.00 55.97 172 PRO A CA 1
ATOM 1280 C C . PRO A 1 172 ? -29.408 -9.118 -22.957 1.00 55.97 172 PRO A C 1
ATOM 1282 O O . PRO A 1 172 ? -28.760 -8.991 -21.912 1.00 55.97 172 PRO A O 1
ATOM 1285 N N . PRO A 1 173 ? -30.302 -10.112 -23.115 1.00 48.78 173 PRO A N 1
ATOM 1286 C CA . PRO A 1 173 ? -30.522 -11.104 -22.079 1.00 48.78 173 PRO A CA 1
ATOM 1287 C C . PRO A 1 173 ? -29.199 -11.825 -21.849 1.00 48.78 173 PRO A C 1
ATOM 1289 O O . PRO A 1 173 ? -28.681 -12.505 -22.738 1.00 48.78 173 PRO A O 1
ATOM 1292 N N . VAL A 1 174 ? -28.630 -11.645 -20.660 1.00 45.78 174 VAL A N 1
ATOM 1293 C CA . VAL A 1 174 ? -27.477 -12.416 -20.213 1.00 45.78 174 VAL A CA 1
ATOM 1294 C C . VAL A 1 174 ? -27.909 -13.875 -20.286 1.00 45.78 174 VAL A C 1
ATOM 1296 O O . VAL A 1 174 ? -28.821 -14.298 -19.575 1.00 45.78 174 VAL A O 1
ATOM 1299 N N . VAL A 1 175 ? -27.331 -14.620 -21.227 1.00 40.56 175 VAL A N 1
ATOM 1300 C CA . VAL A 1 175 ? -27.621 -16.038 -21.418 1.00 40.56 175 VAL A CA 1
ATOM 1301 C C . VAL A 1 175 ? -27.195 -16.746 -20.138 1.00 40.56 175 VAL A C 1
ATOM 1303 O O . VAL A 1 175 ? -26.013 -16.952 -19.875 1.00 40.56 175 VAL A O 1
ATOM 1306 N N . ALA A 1 176 ? -28.183 -17.071 -19.310 1.00 43.59 176 ALA A N 1
ATOM 1307 C CA . ALA A 1 176 ? -28.025 -17.838 -18.093 1.00 43.59 176 ALA A CA 1
ATOM 1308 C C . ALA A 1 176 ? -27.720 -19.300 -18.450 1.00 43.59 176 ALA A C 1
ATOM 1310 O O . ALA A 1 176 ? -28.596 -20.160 -18.432 1.00 43.59 176 ALA A O 1
ATOM 1311 N N . THR A 1 177 ? -26.464 -19.606 -18.769 1.00 46.06 177 THR A N 1
ATOM 1312 C CA . THR A 1 177 ? -25.938 -20.974 -18.679 1.00 46.06 177 THR A CA 1
ATOM 1313 C C . THR A 1 177 ? -25.176 -21.133 -17.375 1.00 46.06 177 THR A C 1
ATOM 1315 O O . THR A 1 177 ? -23.952 -21.168 -17.352 1.00 46.06 177 THR A O 1
ATOM 1318 N N . ALA A 1 178 ? -25.924 -21.224 -16.283 1.00 40.62 178 ALA A N 1
ATOM 1319 C CA . ALA A 1 178 ? -25.539 -21.966 -15.092 1.00 40.62 178 ALA A CA 1
ATOM 1320 C C . ALA A 1 178 ? -26.802 -22.139 -14.253 1.00 40.62 178 ALA A C 1
ATOM 1322 O O . ALA A 1 178 ? -27.343 -21.175 -13.719 1.00 40.62 178 ALA A O 1
ATOM 1323 N N . SER A 1 179 ? -27.296 -23.372 -14.182 1.00 43.28 179 SER A N 1
ATOM 1324 C CA . SER A 1 179 ? -28.384 -23.751 -13.286 1.00 43.28 179 SER A CA 1
ATOM 1325 C C . SER A 1 179 ? -27.977 -23.414 -11.846 1.00 43.28 179 SER A C 1
ATOM 1327 O O . SER A 1 179 ? -27.001 -24.000 -11.369 1.00 43.28 179 SER A O 1
ATOM 1329 N N . PRO A 1 180 ? -28.674 -22.524 -11.117 1.00 36.81 180 PRO A N 1
ATOM 1330 C CA . PRO A 1 180 ? -28.412 -22.370 -9.704 1.00 36.81 180 PRO A CA 1
ATOM 1331 C C . PRO A 1 180 ? -29.186 -23.462 -8.965 1.00 36.81 180 PRO A C 1
ATOM 1333 O O . PRO A 1 180 ? -30.409 -23.575 -9.062 1.00 36.81 180 PRO A O 1
ATOM 1336 N N . ALA A 1 181 ? -28.460 -24.284 -8.210 1.00 43.94 181 ALA A N 1
ATOM 1337 C CA . ALA A 1 181 ? -29.034 -24.960 -7.054 1.00 43.94 181 ALA A CA 1
ATOM 1338 C C . ALA A 1 181 ? -29.710 -23.905 -6.150 1.00 43.94 181 ALA A C 1
ATOM 1340 O O . ALA A 1 181 ? -29.266 -22.753 -6.143 1.00 43.94 181 ALA A O 1
ATOM 1341 N N . PRO A 1 182 ? -30.765 -24.248 -5.389 1.00 36.88 182 PRO A N 1
ATOM 1342 C CA . PRO A 1 182 ? -31.498 -23.274 -4.594 1.00 36.88 182 PRO A CA 1
ATOM 1343 C C . PRO A 1 182 ? -30.620 -22.796 -3.433 1.00 36.88 182 PRO A C 1
ATOM 1345 O O . PRO A 1 182 ? -30.619 -23.368 -2.343 1.00 36.88 182 PRO A O 1
ATOM 1348 N N . VAL A 1 183 ? -29.850 -21.738 -3.668 1.00 39.25 183 VAL A N 1
ATOM 1349 C CA . VAL A 1 183 ? -29.215 -20.968 -2.608 1.00 39.25 183 VAL A CA 1
ATOM 1350 C C . VAL A 1 183 ? -30.331 -20.150 -1.987 1.00 39.25 183 VAL A C 1
ATOM 1352 O O . VAL A 1 183 ? -30.874 -19.236 -2.603 1.00 39.25 183 VAL A O 1
ATOM 1355 N N . LYS A 1 184 ? -30.714 -20.533 -0.768 1.00 36.09 184 LYS A N 1
ATOM 1356 C CA . LYS A 1 184 ? -31.566 -19.715 0.088 1.00 36.09 184 LYS A CA 1
ATOM 1357 C C . LYS A 1 184 ? -30.952 -18.320 0.144 1.00 36.09 184 LYS A C 1
ATOM 1359 O O . LYS A 1 184 ? -29.856 -18.146 0.667 1.00 36.09 184 LYS A O 1
ATOM 1364 N N . THR A 1 185 ? -31.661 -17.351 -0.415 1.00 36.12 185 THR A N 1
ATOM 1365 C CA . THR A 1 185 ? -31.394 -15.930 -0.238 1.00 36.12 185 THR A CA 1
ATOM 1366 C C . THR A 1 185 ? -31.397 -15.640 1.258 1.00 36.12 185 THR A C 1
ATOM 1368 O O . THR A 1 185 ? -32.456 -15.656 1.886 1.00 36.12 185 THR A O 1
ATOM 1371 N N . VAL A 1 186 ? -30.223 -15.410 1.845 1.00 41.56 186 VAL A N 1
ATOM 1372 C CA . VAL A 1 186 ? -30.148 -14.730 3.137 1.00 41.56 186 VAL A CA 1
ATOM 1373 C C . VAL A 1 186 ? -30.460 -13.277 2.823 1.00 41.56 186 VAL A C 1
ATOM 1375 O O . VAL A 1 186 ? -29.618 -12.536 2.325 1.00 41.56 186 VAL A O 1
ATOM 1378 N N . GLN A 1 187 ? -31.727 -12.920 3.012 1.00 38.97 187 GLN A N 1
ATOM 1379 C CA . GLN A 1 187 ? -32.158 -11.535 3.072 1.00 38.97 187 GLN A CA 1
ATOM 1380 C C . GLN A 1 187 ? -31.325 -10.865 4.163 1.00 38.97 187 GLN A C 1
ATOM 1382 O O . GLN A 1 187 ? -31.364 -11.268 5.325 1.00 38.97 187 GLN A O 1
ATOM 1387 N N . GLN A 1 188 ? -30.517 -9.892 3.760 1.00 45.12 188 GLN A N 1
ATOM 1388 C CA . GLN A 1 188 ? -29.896 -8.966 4.683 1.00 45.12 188 GLN A CA 1
ATOM 1389 C C . GLN A 1 188 ? -31.036 -8.146 5.281 1.00 45.12 188 GLN A C 1
ATOM 1391 O O . GLN A 1 188 ? -31.580 -7.254 4.637 1.00 45.12 188 GLN A O 1
ATOM 1396 N N . GLU A 1 189 ? -31.483 -8.547 6.467 1.00 48.09 189 GLU A N 1
ATOM 1397 C CA . GLU A 1 189 ? -32.443 -7.762 7.217 1.00 48.09 189 GLU A CA 1
ATOM 1398 C C . GLU A 1 189 ? -31.748 -6.486 7.682 1.00 48.09 189 GLU A C 1
ATOM 1400 O O . GLU A 1 189 ? -30.841 -6.528 8.517 1.00 48.09 189 GLU A O 1
ATOM 1405 N N . ASP A 1 190 ? -32.225 -5.347 7.189 1.00 47.31 190 ASP A N 1
ATOM 1406 C CA . ASP A 1 190 ? -32.078 -4.050 7.845 1.00 47.31 190 ASP A CA 1
ATOM 1407 C C . ASP A 1 190 ? -32.895 -4.063 9.148 1.00 47.31 190 ASP A C 1
ATOM 1409 O O . ASP A 1 190 ? -33.893 -3.364 9.332 1.00 47.31 190 ASP A O 1
ATOM 1413 N N . SER A 1 191 ? -32.504 -4.942 10.065 1.00 52.78 191 SER A N 1
ATOM 1414 C CA . SER A 1 191 ? -33.149 -5.110 11.349 1.00 52.78 191 SER A CA 1
ATOM 1415 C C . SER A 1 191 ? -32.566 -4.067 12.293 1.00 52.78 191 SER A C 1
ATOM 1417 O O . SER A 1 191 ? -31.492 -4.225 12.870 1.00 52.78 191 SER A O 1
ATOM 1419 N N . VAL A 1 192 ? -33.341 -3.001 12.509 1.00 56.53 192 VAL A N 1
ATOM 1420 C CA . VAL A 1 192 ? -33.158 -1.967 13.554 1.00 56.53 192 VAL A CA 1
ATOM 1421 C C . VAL A 1 192 ? -33.061 -2.579 14.973 1.00 56.53 192 VAL A C 1
ATOM 1423 O O . VAL A 1 192 ? -32.778 -1.897 15.954 1.00 56.53 192 VAL A O 1
ATOM 1426 N N . ILE A 1 193 ? -33.272 -3.893 15.080 1.00 64.38 193 ILE A N 1
ATOM 1427 C CA . ILE A 1 193 ? -33.210 -4.735 16.268 1.00 64.38 193 ILE A CA 1
ATOM 1428 C C . ILE A 1 193 ? -31.928 -5.577 16.187 1.00 64.38 193 ILE A C 1
ATOM 1430 O O . ILE A 1 193 ? -31.942 -6.783 15.950 1.00 64.38 193 ILE A O 1
ATOM 1434 N N . SER A 1 194 ? -30.777 -4.930 16.375 1.00 76.00 194 SER A N 1
ATOM 1435 C CA . SER A 1 194 ? -29.520 -5.650 16.605 1.00 76.00 194 SER A CA 1
ATOM 1436 C C . SER A 1 194 ? -29.635 -6.458 17.900 1.00 76.00 194 SER A C 1
ATOM 1438 O O . SER A 1 194 ? -30.187 -5.961 18.885 1.00 76.00 194 SER A O 1
ATOM 1440 N N . GLY A 1 195 ? -29.076 -7.671 17.957 1.00 75.94 195 GLY A N 1
ATOM 1441 C CA . GLY A 1 195 ? -29.070 -8.495 19.177 1.00 75.94 195 GLY A CA 1
ATOM 1442 C C . GLY A 1 195 ? -28.525 -7.758 20.412 1.00 75.94 195 GLY A C 1
ATOM 1443 O O . GLY A 1 195 ? -28.961 -8.012 21.532 1.00 75.94 195 GLY A O 1
ATOM 1444 N N . VAL A 1 196 ? -27.660 -6.759 20.208 1.00 82.81 196 VAL A N 1
ATOM 1445 C CA . VAL A 1 196 ? -27.143 -5.874 21.264 1.00 82.81 196 VAL A CA 1
ATOM 1446 C C . VAL A 1 196 ? -28.252 -5.023 21.904 1.00 82.81 196 VAL A C 1
ATOM 1448 O O . VAL A 1 196 ? -28.241 -4.812 23.115 1.00 82.81 196 VAL A O 1
ATOM 1451 N N . THR A 1 197 ? -29.247 -4.579 21.129 1.00 82.94 197 THR A N 1
ATOM 1452 C CA . THR A 1 197 ? -30.388 -3.787 21.632 1.00 82.94 197 THR A CA 1
ATOM 1453 C C . THR A 1 197 ? -31.328 -4.623 22.496 1.00 82.94 197 THR A C 1
ATOM 1455 O O . THR A 1 197 ? -31.763 -4.169 23.554 1.00 82.94 197 THR A O 1
ATOM 1458 N N . VAL A 1 198 ? -31.569 -5.878 22.106 1.00 86.94 198 VAL A N 1
ATOM 1459 C CA . VAL A 1 198 ? -32.397 -6.825 22.867 1.00 86.94 198 VAL A CA 1
ATOM 1460 C C . VAL A 1 198 ? -31.726 -7.173 24.196 1.00 86.94 198 VAL A C 1
ATOM 1462 O O . VAL A 1 198 ? -32.372 -7.140 25.244 1.00 86.94 198 VAL A O 1
ATOM 1465 N N . ILE A 1 199 ? -30.415 -7.433 24.174 1.00 86.00 199 ILE A N 1
ATOM 1466 C CA . ILE A 1 199 ? -29.626 -7.700 25.385 1.00 86.00 199 ILE A CA 1
ATOM 1467 C C . ILE A 1 199 ? -29.611 -6.470 26.303 1.00 86.00 199 ILE A C 1
ATOM 1469 O O . ILE A 1 199 ? -29.844 -6.599 27.506 1.00 86.00 199 ILE A O 1
ATOM 1473 N N . GLY A 1 200 ? -29.395 -5.273 25.748 1.00 87.00 200 GLY A N 1
ATOM 1474 C CA . GLY A 1 200 ? -29.405 -4.023 26.510 1.00 87.00 200 GLY A CA 1
ATOM 1475 C C . GLY A 1 200 ? -30.746 -3.756 27.196 1.00 87.00 200 GLY A C 1
ATOM 1476 O O . GLY A 1 200 ? -30.776 -3.407 28.377 1.00 87.00 200 GLY A O 1
ATOM 1477 N N . LEU A 1 201 ? -31.859 -3.987 26.497 1.00 89.81 201 LEU A N 1
ATOM 1478 C CA . LEU A 1 201 ? -33.204 -3.790 27.038 1.00 89.81 201 LEU A CA 1
ATOM 1479 C C . LEU A 1 201 ? -33.542 -4.816 28.129 1.00 89.81 201 LEU A C 1
ATOM 1481 O O . LEU A 1 201 ? -34.101 -4.447 29.163 1.00 89.81 201 LEU A O 1
ATOM 1485 N N . ALA A 1 202 ? -33.146 -6.078 27.949 1.00 90.38 202 ALA A N 1
ATOM 1486 C CA . ALA A 1 202 ? -33.330 -7.120 28.958 1.00 90.38 202 ALA A CA 1
ATOM 1487 C C . ALA A 1 202 ? -32.536 -6.825 30.244 1.00 90.38 202 ALA A C 1
ATOM 1489 O O . ALA A 1 202 ? -33.092 -6.877 31.343 1.00 90.38 202 ALA A O 1
ATOM 1490 N N . LEU A 1 203 ? -31.257 -6.454 30.120 1.00 91.50 203 LEU A N 1
ATOM 1491 C CA . LEU A 1 203 ? -30.424 -6.078 31.267 1.00 91.50 203 LEU A CA 1
ATOM 1492 C C . LEU A 1 203 ? -30.942 -4.809 31.956 1.00 91.50 203 LEU A C 1
ATOM 1494 O O . LEU A 1 203 ? -30.981 -4.751 33.186 1.00 91.50 203 LEU A O 1
ATOM 1498 N N . GLY A 1 204 ? -31.392 -3.820 31.180 1.00 87.00 204 GLY A N 1
ATOM 1499 C CA . GLY A 1 204 ? -31.995 -2.594 31.697 1.00 87.00 204 GLY A CA 1
ATOM 1500 C C . GLY A 1 204 ? -33.258 -2.859 32.519 1.00 87.00 204 GLY A C 1
ATOM 1501 O O . GLY A 1 204 ? -33.370 -2.358 33.637 1.00 87.00 204 GLY A O 1
ATOM 1502 N N . LEU A 1 205 ? -34.175 -3.696 32.021 1.00 92.06 205 LEU A N 1
ATOM 1503 C CA . LEU A 1 205 ? -35.402 -4.077 32.735 1.00 92.06 205 LEU A CA 1
ATOM 1504 C C . LEU A 1 205 ? -35.121 -4.846 34.031 1.00 92.06 205 LEU A C 1
ATOM 1506 O O . LEU A 1 205 ? -35.789 -4.609 35.037 1.00 92.06 205 LEU A O 1
ATOM 1510 N N . LEU A 1 206 ? -34.116 -5.725 34.034 1.00 90.81 206 LEU A N 1
ATOM 1511 C CA . LEU A 1 206 ? -33.708 -6.456 35.236 1.00 90.81 206 LEU A CA 1
ATOM 1512 C C . LEU A 1 206 ? -33.044 -5.543 36.280 1.00 90.81 206 LEU A C 1
ATOM 1514 O O . LEU A 1 206 ? -33.278 -5.706 37.479 1.00 90.81 206 LEU A O 1
ATOM 1518 N N . ALA A 1 207 ? -32.243 -4.566 35.847 1.00 88.00 207 ALA A N 1
ATOM 1519 C CA . ALA A 1 207 ? -31.544 -3.643 36.742 1.00 88.00 207 ALA A CA 1
ATOM 1520 C C . ALA A 1 207 ? -32.427 -2.480 37.237 1.00 88.00 207 ALA A C 1
ATOM 1522 O O . ALA A 1 207 ? -32.181 -1.935 38.318 1.00 88.00 207 ALA A O 1
ATOM 1523 N N . ALA A 1 208 ? -33.472 -2.110 36.490 1.00 87.75 208 ALA A N 1
ATOM 1524 C CA . ALA A 1 208 ? -34.376 -1.000 36.795 1.00 87.75 208 ALA A CA 1
ATOM 1525 C C . ALA A 1 208 ? -34.945 -0.997 38.230 1.00 87.75 208 ALA A C 1
ATOM 1527 O O . ALA A 1 208 ? -34.830 0.037 38.892 1.00 87.75 208 ALA A O 1
ATOM 1528 N N . PRO A 1 209 ? -35.509 -2.092 38.784 1.00 87.44 209 PRO A N 1
ATOM 1529 C CA . PRO A 1 209 ? -36.059 -2.071 40.144 1.00 87.44 209 PRO A CA 1
ATOM 1530 C C . PRO A 1 209 ? -34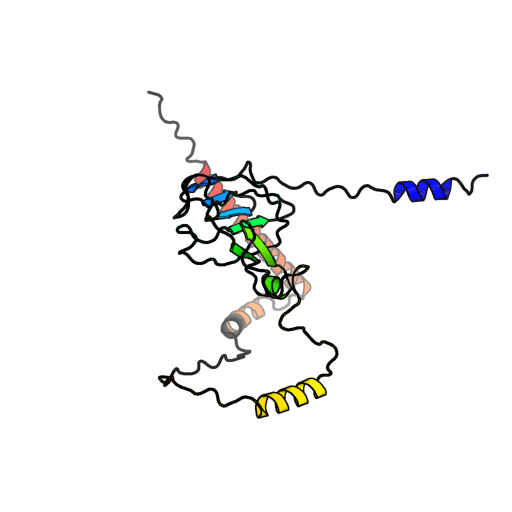.988 -1.852 41.223 1.00 87.44 209 PRO A C 1
ATOM 1532 O O . PRO A 1 209 ? -35.272 -1.267 42.270 1.00 87.44 209 PRO A O 1
ATOM 1535 N N . PHE A 1 210 ? -33.754 -2.292 40.978 1.00 88.31 210 PHE A N 1
ATOM 1536 C CA . PHE A 1 210 ? -32.634 -2.078 41.889 1.00 88.31 210 PHE A CA 1
ATOM 1537 C C . PHE A 1 210 ? -32.132 -0.631 41.823 1.00 88.31 210 PHE A C 1
ATOM 1539 O O . PHE A 1 210 ? -32.005 0.027 42.857 1.00 88.31 210 PHE A O 1
ATOM 1546 N N . LEU A 1 211 ? -31.932 -0.109 40.610 1.00 85.06 211 LEU A N 1
ATOM 1547 C CA . LEU A 1 211 ? -31.505 1.271 40.362 1.00 85.06 211 LEU A CA 1
ATOM 1548 C C . LEU A 1 211 ? -32.538 2.277 40.892 1.00 85.06 211 LEU A C 1
ATOM 1550 O O . LEU A 1 211 ? -32.173 3.227 41.581 1.00 85.06 211 LEU A O 1
ATOM 1554 N N . ALA A 1 212 ? -33.831 2.025 40.674 1.00 84.38 212 ALA A N 1
ATOM 1555 C CA . ALA A 1 212 ? -34.915 2.875 41.165 1.00 84.38 212 ALA A CA 1
ATOM 1556 C C . ALA A 1 212 ? -34.987 2.923 42.698 1.00 84.38 212 ALA A C 1
ATOM 1558 O O . ALA A 1 212 ? -35.340 3.956 43.258 1.00 84.38 212 ALA A O 1
ATOM 1559 N N . ARG A 1 213 ? -34.640 1.833 43.397 1.00 87.75 213 ARG A N 1
ATOM 1560 C CA . ARG A 1 213 ? -34.524 1.829 44.867 1.00 87.75 213 ARG A CA 1
ATOM 1561 C C . ARG A 1 213 ? -33.261 2.542 45.341 1.00 87.75 213 ARG A C 1
ATOM 1563 O O . ARG A 1 213 ? -33.314 3.246 46.343 1.00 87.75 213 ARG A O 1
ATOM 1570 N N . LYS A 1 214 ? -32.145 2.360 44.631 1.00 85.44 214 LYS A N 1
ATOM 1571 C CA . LYS A 1 214 ? -30.830 2.912 44.984 1.00 85.44 214 LYS A CA 1
ATOM 1572 C C . LYS A 1 214 ? -30.767 4.433 44.828 1.00 85.44 214 LYS A C 1
ATOM 1574 O O . LYS A 1 214 ? -30.175 5.090 45.677 1.00 85.44 214 LYS A O 1
ATOM 1579 N N . PHE A 1 215 ? -31.392 4.968 43.781 1.00 86.12 215 PHE A N 1
ATOM 1580 C CA . PHE A 1 215 ? -31.389 6.398 43.451 1.00 86.12 215 PHE A CA 1
ATOM 1581 C C . PHE A 1 215 ? -32.661 7.136 43.892 1.00 86.12 215 PHE A C 1
ATOM 1583 O O . PHE A 1 215 ? -32.864 8.299 43.546 1.00 86.12 215 PHE A O 1
ATOM 1590 N N . LYS A 1 216 ? -33.535 6.487 44.672 1.00 84.88 216 LYS A N 1
ATOM 1591 C CA . LYS A 1 216 ? -34.755 7.121 45.179 1.00 84.88 216 LYS A CA 1
ATOM 1592 C C . LYS A 1 216 ? -34.400 8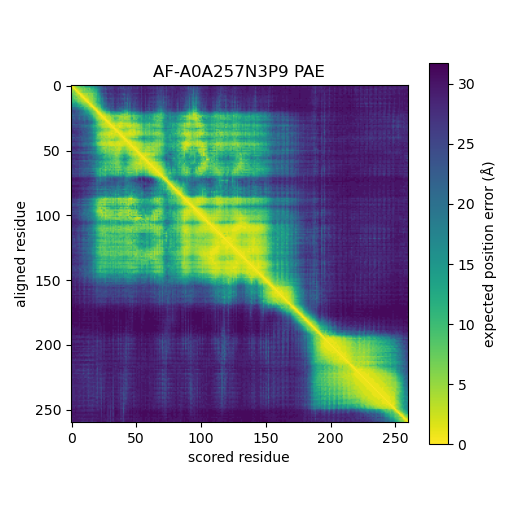.273 46.122 1.00 84.88 216 LYS A C 1
ATOM 1594 O O . LYS A 1 216 ? -33.845 8.041 47.190 1.00 84.88 216 LYS A O 1
ATOM 1599 N N . GLY A 1 217 ? -34.777 9.494 45.744 1.00 85.12 217 GLY A N 1
ATOM 1600 C CA . GLY A 1 217 ? -34.553 10.697 46.553 1.00 85.12 217 GLY A CA 1
ATOM 1601 C C . GLY A 1 217 ? -33.202 11.382 46.336 1.00 85.12 217 GLY A C 1
ATOM 1602 O O . GLY A 1 217 ? -32.935 12.360 47.022 1.00 85.12 217 GLY A O 1
ATOM 1603 N N . MET A 1 218 ? -32.382 10.909 45.389 1.00 88.00 218 MET A N 1
ATOM 1604 C CA . MET A 1 218 ? -31.183 11.625 44.943 1.00 88.00 218 MET A CA 1
ATOM 1605 C C . MET A 1 218 ? -31.533 12.611 43.826 1.00 88.00 218 MET A C 1
ATOM 1607 O O . MET A 1 218 ? -32.315 12.301 42.923 1.00 88.00 218 MET A O 1
ATOM 1611 N N . SER A 1 219 ? -30.934 13.793 43.867 1.00 92.31 219 SER A N 1
ATOM 1612 C CA . SER A 1 219 ? -30.934 14.750 42.761 1.00 92.31 219 SER A CA 1
ATOM 1613 C C . SER A 1 219 ? -30.105 14.227 41.582 1.00 92.31 219 SER A C 1
ATOM 1615 O O . SER A 1 219 ? -29.195 13.413 41.748 1.00 92.31 219 SER A O 1
ATOM 1617 N N . ALA A 1 220 ? -30.378 14.721 40.370 1.00 87.62 220 ALA A N 1
ATOM 1618 C CA . ALA A 1 220 ? -29.639 14.314 39.171 1.00 87.62 220 ALA A CA 1
ATOM 1619 C C . ALA A 1 220 ? -28.117 14.528 39.312 1.00 87.62 220 ALA A C 1
ATOM 1621 O O . ALA A 1 220 ? -27.331 13.690 38.878 1.00 87.62 220 ALA A O 1
ATOM 1622 N N . SER A 1 221 ? -27.697 15.605 39.982 1.00 85.94 221 SER A N 1
ATOM 1623 C CA . SER A 1 221 ? -26.291 15.893 40.286 1.00 85.94 221 SER A CA 1
ATOM 1624 C C . SER A 1 221 ? -25.650 14.873 41.228 1.00 85.94 221 SER A C 1
ATOM 1626 O O . SER A 1 221 ? -24.494 14.510 41.027 1.00 85.94 221 SER A O 1
ATOM 1628 N N . GLU A 1 222 ? -26.384 14.371 42.223 1.00 87.50 222 GLU A N 1
ATOM 1629 C CA . GLU A 1 222 ? -25.883 13.350 43.155 1.00 87.50 222 GLU A CA 1
ATOM 1630 C C . GLU A 1 222 ? -25.756 11.984 42.478 1.00 87.50 222 GLU A C 1
ATOM 1632 O O . GLU A 1 222 ? -24.791 11.263 42.723 1.00 87.50 222 GLU A O 1
ATOM 1637 N N . VAL A 1 223 ? -26.683 11.649 41.574 1.00 87.88 223 VAL A N 1
ATOM 1638 C CA . VAL A 1 223 ? -26.587 10.434 40.750 1.00 87.88 223 VAL A CA 1
ATOM 1639 C C . VAL A 1 223 ? -25.346 10.492 39.861 1.00 87.88 223 VAL A C 1
ATOM 1641 O O . VAL A 1 223 ? -24.581 9.530 39.808 1.00 87.88 223 VAL A O 1
ATOM 1644 N N . VAL A 1 224 ? -25.117 11.623 39.192 1.00 87.25 224 VAL A N 1
ATOM 1645 C CA . VAL A 1 224 ? -23.941 11.816 38.334 1.00 87.25 224 VAL A CA 1
ATOM 1646 C C . VAL A 1 224 ? -22.654 11.725 39.155 1.00 87.25 224 VAL A C 1
ATOM 1648 O O . VAL A 1 224 ? -21.763 10.961 38.788 1.00 87.25 224 VAL A O 1
ATOM 1651 N N . ALA A 1 225 ? -22.573 12.419 40.294 1.00 91.31 225 ALA A N 1
ATOM 1652 C CA . ALA A 1 225 ? -21.416 12.349 41.186 1.00 91.31 225 ALA A CA 1
ATOM 1653 C C . ALA A 1 225 ? -21.137 10.910 41.656 1.00 91.31 225 ALA A C 1
ATOM 1655 O O . ALA A 1 225 ? -20.003 10.440 41.569 1.00 91.31 225 ALA A O 1
ATOM 1656 N N . TYR A 1 226 ? -22.180 10.170 42.043 1.00 89.12 226 TYR A N 1
ATOM 1657 C CA . TYR A 1 226 ? -22.064 8.768 42.444 1.00 89.12 226 TYR A CA 1
ATOM 1658 C C . TYR A 1 226 ? -21.506 7.873 41.328 1.00 89.12 226 TYR A C 1
ATOM 1660 O O . TYR A 1 226 ? -20.671 7.007 41.590 1.00 89.12 226 TYR A O 1
ATOM 1668 N N . VAL A 1 227 ? -21.932 8.079 40.078 1.00 90.19 227 VAL A N 1
ATOM 1669 C CA . VAL A 1 227 ? -21.409 7.328 38.923 1.00 90.19 227 VAL A CA 1
ATOM 1670 C C . VAL A 1 227 ? -19.930 7.642 38.688 1.00 90.19 227 VAL A C 1
ATOM 1672 O O . VAL A 1 227 ? -19.146 6.716 38.468 1.00 90.19 227 VAL A O 1
ATOM 1675 N N . PHE A 1 228 ? -19.524 8.911 38.780 1.00 92.19 228 PHE A N 1
ATOM 1676 C CA . PHE A 1 228 ? -18.117 9.304 38.650 1.00 92.19 228 PHE A CA 1
ATOM 1677 C C . PHE A 1 228 ? -17.239 8.719 39.766 1.00 92.19 228 PHE A C 1
ATOM 1679 O O . PHE A 1 228 ? -16.143 8.231 39.483 1.00 92.19 228 PHE A O 1
ATOM 1686 N N . ASP A 1 229 ? -17.724 8.682 41.007 1.00 92.69 229 ASP A N 1
ATOM 1687 C CA . ASP A 1 229 ? -17.001 8.066 42.126 1.00 92.69 229 ASP A CA 1
ATOM 1688 C C . ASP A 1 229 ? -16.876 6.543 41.975 1.00 92.69 229 ASP A C 1
ATOM 1690 O O . ASP A 1 229 ? -15.835 5.955 42.294 1.00 92.69 229 ASP A O 1
ATOM 1694 N N . LEU A 1 230 ? -17.911 5.890 41.441 1.00 90.62 230 LEU A N 1
ATOM 1695 C CA . LEU A 1 230 ? -17.899 4.455 41.161 1.00 90.62 230 LEU A CA 1
ATOM 1696 C C . LEU A 1 230 ? -16.918 4.125 40.028 1.00 90.62 230 LEU A C 1
ATOM 1698 O O . LEU A 1 230 ? -16.146 3.169 40.139 1.00 90.62 230 LEU A O 1
ATOM 1702 N N . LEU A 1 231 ? -16.875 4.962 38.989 1.00 92.31 231 LEU A N 1
ATOM 1703 C CA . LEU A 1 231 ? -15.904 4.864 37.900 1.00 92.31 231 LEU A CA 1
ATOM 1704 C C . LEU A 1 231 ? -14.470 5.055 38.410 1.00 92.31 231 LEU A C 1
ATOM 1706 O O . LEU A 1 231 ? -13.593 4.248 38.103 1.00 92.31 231 LEU A O 1
ATOM 1710 N N . ARG A 1 232 ? -14.229 6.077 39.236 1.00 93.69 232 ARG A N 1
ATOM 1711 C CA . ARG A 1 232 ? -12.921 6.318 39.857 1.00 93.69 232 ARG A CA 1
ATOM 1712 C C . ARG A 1 232 ? -12.472 5.122 40.695 1.00 93.69 232 ARG A C 1
ATOM 1714 O O . ARG A 1 232 ? -11.348 4.651 40.536 1.00 93.69 232 ARG A O 1
ATOM 1721 N N . SER A 1 233 ? -13.357 4.601 41.542 1.00 93.62 233 SER A N 1
ATOM 1722 C CA . SER A 1 233 ? -13.074 3.437 42.392 1.00 93.62 233 SER A CA 1
ATOM 1723 C C . SER A 1 233 ? -12.741 2.193 41.564 1.00 93.62 233 SER A C 1
ATOM 1725 O O . SER A 1 233 ? -11.838 1.430 41.913 1.00 93.62 233 SER A O 1
ATOM 1727 N N . PHE A 1 234 ? -13.437 2.002 40.441 1.00 93.31 234 PHE A N 1
ATOM 1728 C CA . PHE A 1 234 ? -13.159 0.922 39.501 1.00 93.31 234 PHE A CA 1
ATOM 1729 C C . PHE A 1 234 ? -11.778 1.074 38.851 1.00 93.31 234 PHE A C 1
ATOM 1731 O O . PHE A 1 234 ? -10.997 0.123 38.850 1.00 93.31 234 PHE A O 1
ATOM 1738 N N . ILE A 1 235 ? -11.432 2.274 38.375 1.00 94.00 235 ILE A N 1
ATOM 1739 C CA . ILE A 1 235 ? -10.110 2.563 37.799 1.00 94.00 235 ILE A CA 1
ATOM 1740 C C . ILE A 1 235 ? -9.004 2.307 38.833 1.00 94.00 235 ILE A C 1
ATOM 1742 O O . ILE A 1 235 ? -8.017 1.639 38.526 1.00 94.00 235 ILE A O 1
ATOM 1746 N N . GLU A 1 236 ? -9.174 2.757 40.078 1.00 94.38 236 GLU A N 1
ATOM 1747 C CA . GLU A 1 236 ? -8.206 2.505 41.154 1.00 94.38 236 GLU A CA 1
ATOM 1748 C C . GLU A 1 236 ? -8.026 1.007 41.443 1.00 94.38 236 GLU A C 1
ATOM 1750 O O . GLU A 1 236 ? -6.906 0.548 41.696 1.00 94.38 236 GLU A O 1
ATOM 1755 N N . LEU A 1 237 ? -9.106 0.224 41.387 1.00 94.69 237 LEU A N 1
ATOM 1756 C CA . LEU A 1 237 ? -9.053 -1.229 41.538 1.00 94.69 237 LEU A CA 1
ATOM 1757 C C . LEU A 1 237 ? -8.284 -1.879 40.381 1.00 94.69 237 LEU A C 1
ATOM 1759 O O . LEU A 1 237 ? -7.411 -2.713 40.630 1.00 94.69 237 LEU A O 1
ATOM 1763 N N . VAL A 1 238 ? -8.543 -1.464 39.140 1.00 94.25 238 VAL A N 1
ATOM 1764 C CA . VAL A 1 238 ? -7.833 -1.955 37.948 1.00 94.25 238 VAL A CA 1
ATOM 1765 C C . VAL A 1 238 ? -6.339 -1.639 38.034 1.00 94.25 238 VAL A C 1
ATOM 1767 O O . VAL A 1 238 ? -5.514 -2.536 37.865 1.00 94.25 238 VAL A O 1
ATOM 1770 N N . VAL A 1 239 ? -5.965 -0.411 38.396 1.00 94.81 239 VAL A N 1
ATOM 1771 C CA . VAL A 1 239 ? -4.556 -0.014 38.574 1.00 94.81 239 VAL A CA 1
ATOM 1772 C C . VAL A 1 239 ? -3.883 -0.819 39.695 1.00 94.81 239 VAL A C 1
ATOM 1774 O O . VAL A 1 239 ? -2.736 -1.261 39.557 1.00 94.81 239 VAL A O 1
ATOM 1777 N N . LYS A 1 240 ? -4.584 -1.089 40.804 1.00 94.31 240 LYS A N 1
ATOM 1778 C CA . LYS A 1 240 ? -4.078 -1.960 41.882 1.00 94.31 240 LYS A CA 1
ATOM 1779 C C . LYS A 1 240 ? -3.879 -3.405 41.418 1.00 94.31 240 LYS A C 1
ATOM 1781 O O . LYS A 1 240 ? -2.888 -4.026 41.799 1.00 94.31 240 LYS A O 1
ATOM 1786 N N . LEU A 1 241 ? -4.780 -3.946 40.601 1.00 93.56 241 LEU A N 1
ATOM 1787 C CA . LEU A 1 241 ? -4.633 -5.291 40.038 1.00 93.56 241 LEU A CA 1
ATOM 1788 C C . LEU A 1 241 ? -3.466 -5.363 39.049 1.00 93.56 241 LEU A C 1
ATOM 1790 O O . LEU A 1 241 ? -2.631 -6.256 39.172 1.00 93.56 241 LEU A O 1
ATOM 1794 N N . LEU A 1 242 ? -3.350 -4.391 38.144 1.00 91.44 242 LEU A N 1
ATOM 1795 C CA . LEU A 1 242 ? -2.246 -4.303 37.185 1.00 91.44 242 LEU A CA 1
ATOM 1796 C C . LEU A 1 242 ? -0.895 -4.162 37.892 1.00 91.44 242 LEU A C 1
ATOM 1798 O O . LEU A 1 242 ? 0.041 -4.893 37.586 1.00 91.44 242 LEU A O 1
ATOM 1802 N N . SER A 1 243 ? -0.792 -3.292 38.898 1.00 89.94 243 SER A N 1
ATOM 1803 C CA . SER A 1 243 ? 0.450 -3.135 39.668 1.00 89.94 243 SER A CA 1
ATOM 1804 C C . SER A 1 243 ? 0.826 -4.394 40.458 1.00 89.94 243 SER A C 1
ATOM 1806 O O . SER A 1 243 ? 2.011 -4.715 40.561 1.00 89.94 243 SER A O 1
ATOM 1808 N N . ARG A 1 244 ? -0.149 -5.154 40.978 1.00 90.25 244 ARG A N 1
ATOM 1809 C CA . ARG A 1 244 ? 0.102 -6.481 41.573 1.00 90.25 244 ARG A CA 1
ATOM 1810 C C . ARG A 1 244 ? 0.591 -7.488 40.533 1.00 90.25 244 ARG A C 1
ATOM 1812 O O . ARG A 1 244 ? 1.534 -8.221 40.821 1.00 90.25 244 ARG A O 1
ATOM 1819 N N . LEU A 1 245 ? -0.007 -7.498 39.343 1.00 88.50 245 LEU A N 1
ATOM 1820 C CA . LEU A 1 245 ? 0.392 -8.373 38.239 1.00 88.50 245 LEU A CA 1
ATOM 1821 C C . LEU A 1 245 ? 1.835 -8.081 37.795 1.00 88.50 245 LEU A C 1
ATOM 1823 O O . LEU A 1 245 ? 2.654 -8.989 37.697 1.00 88.50 245 LEU A O 1
ATOM 1827 N N . ILE A 1 246 ? 2.177 -6.801 37.628 1.00 87.12 246 ILE A N 1
ATOM 1828 C CA . ILE A 1 246 ? 3.530 -6.350 37.276 1.00 87.12 246 ILE A CA 1
ATOM 1829 C C . ILE A 1 246 ? 4.540 -6.767 38.352 1.00 87.12 246 ILE A C 1
ATOM 1831 O O . ILE A 1 246 ? 5.609 -7.277 38.018 1.00 87.12 246 ILE A O 1
ATOM 1835 N N . LYS A 1 247 ? 4.209 -6.613 39.642 1.00 85.44 247 LYS A N 1
ATOM 1836 C CA . LYS A 1 247 ? 5.063 -7.069 40.756 1.00 85.44 247 LYS A CA 1
ATOM 1837 C C . LYS A 1 247 ? 5.275 -8.586 40.759 1.00 85.44 247 LYS A C 1
ATOM 1839 O O . LYS A 1 247 ? 6.392 -9.036 40.997 1.00 85.44 247 LYS A O 1
ATOM 1844 N N . LEU A 1 248 ? 4.243 -9.374 40.455 1.00 81.62 248 LEU A N 1
ATOM 1845 C CA . LEU A 1 248 ? 4.349 -10.835 40.338 1.00 81.62 248 LEU A CA 1
ATOM 1846 C C . LEU A 1 248 ? 5.276 -11.264 39.189 1.00 81.62 248 LEU A C 1
ATOM 1848 O O . LEU A 1 248 ? 6.068 -12.189 39.353 1.00 81.62 248 LEU A O 1
ATOM 1852 N N . VAL A 1 249 ? 5.221 -10.568 38.052 1.00 80.25 249 VAL A N 1
ATOM 1853 C CA . VAL A 1 249 ? 6.056 -10.864 36.874 1.00 80.25 249 VAL A CA 1
ATOM 1854 C C . VAL A 1 249 ? 7.504 -10.390 37.059 1.00 80.25 249 VAL A C 1
ATOM 1856 O O . VAL A 1 249 ? 8.439 -11.038 36.589 1.00 80.25 249 VAL A O 1
ATOM 1859 N N . THR A 1 250 ? 7.727 -9.283 37.769 1.00 74.75 250 THR A N 1
ATOM 1860 C CA . THR A 1 250 ? 9.074 -8.717 37.978 1.00 74.75 250 THR A CA 1
ATOM 1861 C C . THR A 1 250 ? 9.830 -9.344 39.150 1.00 74.75 250 THR A C 1
ATOM 1863 O O . THR A 1 250 ? 11.053 -9.448 39.084 1.00 74.75 250 THR A O 1
ATOM 1866 N N . SER A 1 251 ? 9.144 -9.856 40.178 1.00 62.28 251 SER A N 1
ATOM 1867 C CA . SER A 1 251 ? 9.795 -10.450 41.357 1.00 62.28 251 SER A CA 1
ATOM 1868 C C . SER A 1 251 ? 10.518 -11.780 41.082 1.00 62.28 251 SER A C 1
ATOM 1870 O O . SER A 1 251 ? 11.328 -12.203 41.904 1.00 62.28 251 SER A O 1
ATOM 1872 N N . ASN A 1 252 ? 10.267 -12.441 39.945 1.00 58.25 252 ASN A N 1
ATOM 1873 C CA . ASN A 1 252 ? 10.902 -13.719 39.587 1.00 58.25 252 ASN A CA 1
ATOM 1874 C C . ASN A 1 252 ? 12.216 -13.577 38.794 1.00 58.25 252 ASN A C 1
ATOM 1876 O O . ASN A 1 252 ? 12.847 -14.588 38.490 1.00 58.25 252 ASN A O 1
ATOM 1880 N N . LYS A 1 253 ? 12.663 -12.353 38.477 1.00 57.59 253 LYS A N 1
ATOM 1881 C CA . LYS A 1 253 ? 13.868 -12.123 37.656 1.00 57.59 253 LYS A CA 1
ATOM 1882 C C . LYS A 1 253 ? 15.198 -12.116 38.435 1.00 57.59 253 LYS A C 1
ATOM 1884 O O . LYS A 1 253 ? 16.243 -12.004 37.813 1.00 57.59 253 LYS A O 1
ATOM 1889 N N . ASN A 1 254 ? 15.184 -12.307 39.760 1.00 55.25 254 ASN A N 1
ATOM 1890 C CA . ASN A 1 254 ? 16.400 -12.298 40.597 1.00 55.25 254 ASN A CA 1
ATOM 1891 C C . ASN A 1 254 ? 17.002 -13.687 40.890 1.00 55.25 254 ASN A C 1
ATOM 1893 O O . ASN A 1 254 ? 17.838 -13.817 41.783 1.00 55.25 254 ASN A O 1
ATOM 1897 N N . LYS A 1 255 ? 16.625 -14.741 40.156 1.00 54.47 255 LYS A N 1
ATOM 1898 C CA . LYS A 1 255 ? 17.341 -16.025 40.240 1.00 54.47 255 LYS A CA 1
ATOM 1899 C C . LYS A 1 255 ? 18.549 -16.001 39.302 1.00 54.47 255 LYS A C 1
ATOM 1901 O O . LYS A 1 255 ? 18.491 -16.507 38.188 1.00 54.47 255 LYS A O 1
ATOM 1906 N N . ILE A 1 256 ? 19.621 -15.367 39.772 1.00 55.09 256 ILE A N 1
ATOM 1907 C CA . ILE A 1 256 ? 20.960 -15.433 39.176 1.00 55.09 256 ILE A CA 1
ATOM 1908 C C . ILE A 1 256 ? 21.430 -16.894 39.265 1.00 55.09 256 ILE A C 1
ATOM 1910 O O . ILE A 1 256 ? 21.419 -17.484 40.347 1.00 55.09 256 ILE A O 1
ATOM 1914 N N . LEU A 1 257 ? 21.775 -17.493 38.124 1.00 52.97 257 LEU A N 1
ATOM 1915 C CA . LEU A 1 257 ? 22.387 -18.823 38.057 1.00 52.97 257 LEU A CA 1
ATOM 1916 C C . LEU A 1 257 ? 23.837 -18.740 38.569 1.00 52.97 257 LEU A C 1
ATOM 1918 O O . LEU A 1 257 ? 24.506 -17.748 38.278 1.00 52.97 257 LEU A O 1
ATOM 1922 N N . PRO A 1 258 ? 24.337 -19.738 39.322 1.00 57.72 258 PRO A N 1
ATOM 1923 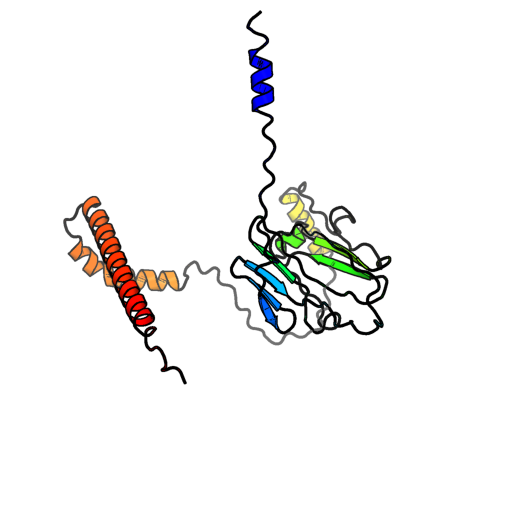C CA . PRO A 1 258 ? 25.722 -19.735 39.777 1.00 57.72 258 PRO A CA 1
ATOM 1924 C C . PRO A 1 258 ? 26.660 -19.900 38.576 1.00 57.72 258 PRO A C 1
ATOM 1926 O O . PRO A 1 258 ? 26.467 -20.810 37.767 1.00 57.72 258 PRO A O 1
ATOM 1929 N N . GLU A 1 259 ? 27.654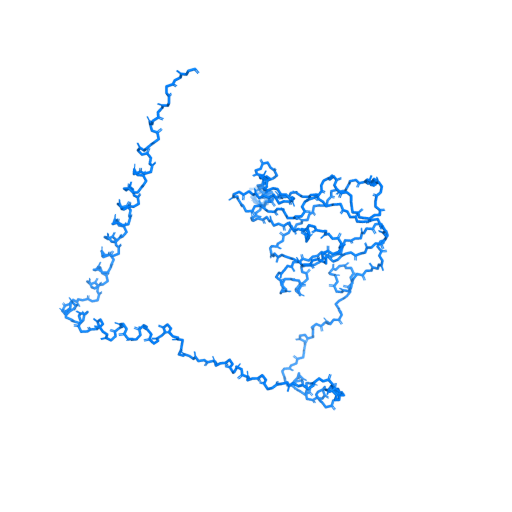 -19.015 38.474 1.00 52.62 259 GLU A N 1
ATOM 1930 C CA . GLU A 1 259 ? 28.719 -19.107 37.474 1.00 52.62 259 GLU A CA 1
ATOM 1931 C C . GLU A 1 259 ? 29.451 -20.449 37.588 1.00 52.62 259 GLU A C 1
ATOM 1933 O O . GLU A 1 259 ? 29.780 -20.913 38.686 1.00 52.62 259 GLU A O 1
ATOM 1938 N N . LYS A 1 260 ? 29.698 -21.064 36.432 1.00 46.03 260 LYS A N 1
ATOM 1939 C CA . LYS A 1 260 ? 30.567 -22.221 36.257 1.00 46.03 260 LYS A CA 1
ATOM 1940 C C . LYS A 1 260 ? 31.450 -22.001 35.044 1.00 46.03 260 LYS A C 1
ATOM 1942 O O . LYS A 1 260 ? 30.902 -21.519 34.028 1.00 46.03 260 LYS A O 1
#

pLDDT: mean 70.99, std 16.15, range [35.09, 94.81]

Sequence (260 aa):
MVKLLSVGVLVVLFSAPVMAQEYEEHDSMLMDHGDGHLMDMAGGMVMGQNTDTLPGGCDSISETKEITVHAGHKYAELPKYLYPKGMFHLEVSGPAKISGTLILPPGDKTYLVHCDIAQHMEKGMKAQLKVGKGDGDLPSIPGVTAYVVSDDYKATLPELLAKAETEALIAPPVVATASPAPVKTVQQEDSVISGVTVIGLALGLLAAPFLARKFKGMSASEVVAYVFDLLRSFIELVVKLLSRLIKLVTSNKNKILPEK

Foldseek 3Di:
DPPPVVVVVVVVVVPDPPPDPPAAECAVQWDDPDLQWTDGPQKWTWFLFDDDDAQPPDPDQPDDDDDFDPDDDDDDWDDCNQGVRTDGTTIDPDRYDDDGHDDGHDDFAKDKDAHPPVVRVVVQRIAIDTDPNHPDHDAPHPPTHNHPDDDDPPDDPVRVVVVVVVVVVVDDPPPPPDDDDDDPPPPPDPPPPDVVNVVVVVVCVVCVVVVCVVCPPPDPVRVVVVVVVVVVVVVVVVVVVVVVVVCVVPVPPPPDDDDD

Secondary structure (DSSP, 8-state):
--SSHHHHHHHHHT---------EEGGGTPEE-STT-EE-TTS-EEES--SS-PPTT-SS------------S------TTT-TT---EEE--SSEE-----PPPSSSEEEEEE-SSHHHHHTT-EEEEEETT-S-PPTT-TTTS--SS---TT--HHHHHHHHHHHHHH-------SPPP----------S--HHHHHHHHHHHHHHHHHHHHSTT--HHHHHHHHHHHHHHHHHHHHHHHHHHHHHHHTTTT-PPPP-